Protein AF-0000000078267168 (afdb_homodimer)

Foldseek 3Di:
DLVLLLVLLQLQCVFFKAADWDADPVRDIDRMGGDCVRQLVDPSSVLSLLVVVLVVVVVVDQAQAEEEEPDFCVSSRVSVQVNCVVVVNHHHYKYAYPDAPPPDPLRGIDPPVSDDAAGEYEYEGAEFAQQPRVVVVVVNCVSNRYHYQAYEYAEYQPHNNQVVQVVVPHHYYYSDYPVRSVVSNVD/DLVLLLVLLQLQCVFFKDADWDADPVRDIDRMGGDCVRQLVDPSSVLSLLVVVLVVVVVVDQAQAEEEEPDFCVSSRVSVQVNCVVVVNHHHYKYAYPAAPPPDRQHGIDPPVSDDAAGEYEYEGAEFAQQVRVVVVVVNCVSVRYHYQAYEYAEYQPHNNQVVQVVVPHHYYYSDYPVRSVVSNVD

Solvent-accessible surface area (backbone atoms only — not comparable to full-atom values): 18922 Å² total; per-residue (Å²): 107,69,64,56,52,30,54,43,26,42,44,35,50,72,55,16,48,46,78,47,88,39,70,44,95,87,65,47,78,34,63,54,48,76,45,57,52,29,25,39,27,25,16,64,38,16,41,44,52,9,49,54,53,46,52,56,49,60,71,68,52,82,61,56,27,37,24,23,46,60,70,69,10,39,35,52,34,27,18,26,12,33,45,21,35,78,70,74,54,64,22,32,20,33,43,30,50,89,59,52,74,72,81,54,89,87,41,35,63,42,23,59,85,73,59,55,76,64,37,31,25,32,38,40,38,44,71,35,40,55,35,61,71,56,54,56,48,49,53,59,43,45,73,66,40,38,36,78,76,40,37,36,31,46,32,37,66,78,58,50,14,61,59,49,36,41,73,74,72,41,64,73,47,54,78,21,39,63,67,53,34,58,53,39,42,72,100,106,70,64,55,51,30,54,43,27,41,45,36,50,73,56,16,48,45,78,47,87,37,70,43,96,89,64,48,78,34,62,52,47,76,46,58,51,28,25,40,28,25,15,64,39,16,40,45,52,11,49,53,53,46,53,56,50,60,71,69,53,82,62,57,27,34,24,23,46,59,71,69,11,38,35,52,32,27,18,27,12,33,45,21,36,77,68,74,54,66,23,31,20,33,43,30,48,89,58,50,71,73,79,51,89,82,46,36,63,42,23,58,86,75,59,55,76,64,38,29,26,31,38,42,38,43,71,36,41,55,36,60,72,55,55,56,48,48,52,60,43,45,75,65,39,37,36,78,76,41,38,37,31,46,32,37,69,78,57,49,13,61,60,50,36,41,73,73,72,41,62,74,47,52,78,22,40,64,67,52,34,56,53,40,41,71,100

Sequence (374 aa):
MIDLKRRLARLLIEKSYLEGDFTLTSGKKSDYYFDCKHTALHPEGAWLIGKLFLDMIRAKGGVKGVGGMTLGADPLVSSVTVVSHLEGYPLPGFIIRKQSKGHGTNQYLEGLKNFEPGHNVCLLEDVITTGGTLLTAVERVRDQGLNIVGIMGVLDREQGGRENLEKAGFDLQTIFTRKELLETAKSMIDLKRRLARLLIEKSYLEGDFTLTSGKKSDYYFDCKHTALHPEGAWLIGKLFLDMIRAKGGVKGVGGMTLGADPLVSSVTVVSHLEGYPLPGFIIRKQSKGHGTNQYLEGLKNFEPGHNVCLLEDVITTGGTLLTAVERVRDQGLNIVGIMGVLDREQGGRENLEKAGFDLQTIFTRKELLETAKS

InterPro domains:
  IPR000836 Phosphoribosyltransferase domain [PF00156] (85-165)
  IPR000836 Phosphoribosyltransferase domain [cd06223] (90-177)
  IPR004467 Orotate phosphoribosyl transferase domain [TIGR00336] (16-180)
  IPR023031 Orotate phosphoribosyltransferase [MF_01208] (1-187)
  IPR029057 Phosphoribosyltransferase-like [G3DSA:3.40.50.2020] (1-187)
  IPR029057 Phosphoribosyltransferase-like [SSF53271] (7-185)

Secondary structure (DSSP, 8-state):
-HHHHHHHHHHHHHHTEEEEEEE-TTS-EEEEEE-THHHHTSHHHHHHHHHHHHHHHHHH----EEEEETTTTHHHHHHHHHHHHHTT----EEEE-SS--SS-TT--EE-GGG--TT-EEEEEEEEESSSHHHHHHHHHHHTTTPEEEEEEEEEE--SSHHHHHHHTT--EEEEEEHHHHHHHHH-/-HHHHHHHHHHHHHHTEEEEEEE-TTS-EEEEEE-THHHHTSHHHHHHHHHHHHHHHHHH----EEEEETTTTHHHHHHHHHHHHHTT----EEEE-SS--SS-TT--EE-GGG--TT-EEEEEEEEESSSHHHHHHHHHHHTTTPEEEEEEEEEE--SSHHHHHHHTT--EEEEEEHHHHHHHHH-

Radius of gyration: 19.88 Å; Cα contacts (8 Å, |Δi|>4): 803; chains: 2; bounding box: 46×54×48 Å

Structure (mmCIF, N/CA/C/O backbone):
data_AF-0000000078267168-model_v1
#
loop_
_entity.id
_entity.type
_entity.pdbx_description
1 polymer 'Orotate phosphoribosyltransferase'
#
loop_
_atom_site.group_PDB
_atom_site.id
_atom_site.type_symbol
_atom_site.label_atom_id
_atom_site.label_alt_id
_atom_site.label_comp_id
_atom_site.label_asym_id
_atom_site.label_entity_id
_atom_site.label_seq_id
_atom_site.pdbx_PDB_ins_code
_atom_site.Cartn_x
_atom_site.Cartn_y
_atom_site.Cartn_z
_atom_site.occupancy
_atom_site.B_iso_or_equiv
_atom_site.auth_seq_id
_atom_site.auth_comp_id
_atom_site.auth_asym_id
_atom_site.auth_atom_id
_atom_site.pdbx_PDB_model_num
ATOM 1 N N . MET A 1 1 ? 3.33 7.34 23.641 1 61.72 1 MET A N 1
ATOM 2 C CA . MET A 1 1 ? 3.115 8.039 22.375 1 61.72 1 MET A CA 1
ATOM 3 C C . MET A 1 1 ? 4.332 8.883 22 1 61.72 1 MET A C 1
ATOM 5 O O . MET A 1 1 ? 4.77 8.875 20.859 1 61.72 1 MET A O 1
ATOM 9 N N . ILE A 1 2 ? 4.973 9.398 23.031 1 70.12 2 ILE A N 1
ATOM 10 C CA . ILE A 1 2 ? 6.129 10.25 22.797 1 70.12 2 ILE A CA 1
ATOM 11 C C . ILE A 1 2 ? 7.301 9.414 22.297 1 70.12 2 ILE A C 1
ATOM 13 O O . ILE A 1 2 ? 7.988 9.797 21.344 1 70.12 2 ILE A O 1
ATOM 17 N N . ASP A 1 3 ? 7.285 8.18 22.672 1 92.06 3 ASP A N 1
ATOM 18 C CA . ASP A 1 3 ? 8.414 7.344 22.281 1 92.06 3 ASP A CA 1
ATOM 19 C C . ASP A 1 3 ? 8.25 6.832 20.844 1 92.06 3 ASP A C 1
ATOM 21 O O . ASP A 1 3 ? 9.211 6.844 20.062 1 92.06 3 ASP A O 1
ATOM 25 N N . LEU A 1 4 ? 7 6.621 20.516 1 97.44 4 LEU A N 1
ATOM 26 C CA . LEU A 1 4 ? 6.777 6.148 19.156 1 97.44 4 LEU A CA 1
ATOM 27 C C . LEU A 1 4 ? 6.992 7.273 18.141 1 97.44 4 LEU A C 1
ATOM 29 O O . LEU A 1 4 ? 7.57 7.059 17.078 1 97.44 4 LEU A O 1
ATOM 33 N N . LYS A 1 5 ? 6.535 8.43 18.547 1 98 5 LYS A N 1
ATOM 34 C CA . LYS A 1 5 ? 6.699 9.594 17.688 1 98 5 LYS A CA 1
ATOM 35 C C . LYS A 1 5 ? 8.172 9.93 17.484 1 98 5 LYS A C 1
ATOM 37 O O . LYS A 1 5 ? 8.594 10.312 16.391 1 98 5 LYS A O 1
ATOM 42 N N . ARG A 1 6 ? 8.984 9.797 18.547 1 98.44 6 ARG A N 1
ATOM 43 C CA . ARG A 1 6 ? 10.414 10.062 18.469 1 98.44 6 ARG A CA 1
ATOM 44 C C . ARG A 1 6 ? 11.109 9.047 17.562 1 98.44 6 ARG A C 1
ATOM 46 O O . ARG A 1 6 ? 11.977 9.406 16.766 1 98.44 6 ARG A O 1
ATOM 53 N N . ARG A 1 7 ? 10.75 7.82 17.719 1 98.56 7 ARG A N 1
ATOM 54 C CA . ARG A 1 7 ? 11.32 6.781 16.875 1 98.56 7 ARG A CA 1
ATOM 55 C C . ARG A 1 7 ? 11 7.035 15.406 1 98.56 7 ARG A C 1
ATOM 57 O O . ARG A 1 7 ? 11.867 6.883 14.539 1 98.56 7 ARG A O 1
ATOM 64 N N . LEU A 1 8 ? 9.734 7.41 15.164 1 98.88 8 LEU A N 1
ATOM 65 C CA . LEU A 1 8 ? 9.359 7.711 13.781 1 98.88 8 LEU A CA 1
ATOM 66 C C . LEU A 1 8 ? 10.133 8.922 13.266 1 98.88 8 LEU A C 1
ATOM 68 O O . LEU A 1 8 ? 10.602 8.922 12.125 1 98.88 8 LEU A O 1
ATOM 72 N N . ALA A 1 9 ? 10.227 9.945 14.086 1 98.81 9 ALA A N 1
ATOM 73 C CA . ALA A 1 9 ? 10.938 11.156 13.672 1 98.81 9 ALA A CA 1
ATOM 74 C C . ALA A 1 9 ? 12.367 10.828 13.258 1 98.81 9 ALA A C 1
ATOM 76 O O . ALA A 1 9 ? 12.844 11.305 12.227 1 98.81 9 ALA A O 1
ATOM 77 N N . ARG A 1 10 ? 13.039 10.031 13.992 1 98.62 10 ARG A N 1
ATOM 78 C CA . ARG A 1 10 ? 14.422 9.672 13.703 1 98.62 10 ARG A CA 1
ATOM 79 C C . ARG A 1 10 ? 14.523 8.898 12.398 1 98.62 10 ARG A C 1
ATOM 81 O O . ARG A 1 10 ? 15.438 9.133 11.602 1 98.62 10 ARG A O 1
ATOM 88 N N . LEU A 1 11 ? 13.609 8.008 12.195 1 98.69 11 LEU A N 1
ATOM 89 C CA . LEU A 1 11 ? 13.602 7.242 10.953 1 98.69 11 LEU A CA 1
ATOM 90 C C . LEU A 1 11 ? 13.312 8.148 9.758 1 98.69 11 LEU A C 1
ATOM 92 O O . LEU A 1 11 ? 13.922 7.988 8.695 1 98.69 11 LEU A O 1
ATOM 96 N N . LEU A 1 12 ? 12.367 9.062 9.922 1 98.81 12 LEU A N 1
ATOM 97 C CA . LEU A 1 12 ? 12.047 10 8.852 1 98.81 12 LEU A CA 1
ATOM 98 C C . LEU A 1 12 ? 13.258 10.859 8.492 1 98.81 12 LEU A C 1
ATOM 100 O O . LEU A 1 12 ? 13.531 11.086 7.312 1 98.81 12 LEU A O 1
ATOM 104 N N . ILE A 1 13 ? 13.938 11.312 9.469 1 98.62 13 ILE A N 1
ATOM 105 C CA . ILE A 1 13 ? 15.133 12.117 9.227 1 98.62 13 ILE A CA 1
ATOM 106 C C . ILE A 1 13 ? 16.188 11.281 8.5 1 98.62 13 ILE A C 1
ATOM 108 O O . ILE A 1 13 ? 16.828 11.758 7.562 1 98.62 13 ILE A O 1
ATOM 112 N N . GLU A 1 14 ? 16.344 10.102 8.883 1 98.19 14 GLU A N 1
ATOM 113 C CA . GLU A 1 14 ? 17.359 9.211 8.32 1 98.19 14 GLU A CA 1
ATOM 114 C C . GLU A 1 14 ? 17.016 8.836 6.883 1 98.19 14 GLU A C 1
ATOM 116 O O . GLU A 1 14 ? 17.891 8.805 6.02 1 98.19 14 GLU A O 1
ATOM 121 N N . LYS A 1 15 ? 15.727 8.602 6.59 1 98 15 LYS A N 1
ATOM 122 C CA . LYS A 1 15 ? 15.383 7.918 5.348 1 98 15 LYS A CA 1
ATOM 123 C C . LYS A 1 15 ? 14.664 8.859 4.383 1 98 15 LYS A C 1
ATOM 125 O O . LYS A 1 15 ? 14.711 8.664 3.166 1 98 15 LYS A O 1
ATOM 130 N N . SER A 1 16 ? 14.023 9.898 4.902 1 98.31 16 SER A N 1
ATOM 131 C CA . SER A 1 16 ? 13.039 10.57 4.066 1 98.31 16 SER A CA 1
ATOM 132 C C . SER A 1 16 ? 13.336 12.062 3.955 1 98.31 16 SER A C 1
ATOM 134 O O . SER A 1 16 ? 12.703 12.773 3.168 1 98.31 16 SER A O 1
ATOM 136 N N . TYR A 1 17 ? 14.25 12.555 4.668 1 97.81 17 TYR A N 1
ATOM 137 C CA . TYR A 1 17 ? 14.508 13.984 4.773 1 97.81 17 TYR A CA 1
ATOM 138 C C . TYR A 1 17 ? 15.906 14.32 4.27 1 97.81 17 TYR A C 1
ATOM 140 O O . TYR A 1 17 ? 16.891 13.688 4.676 1 97.81 17 TYR A O 1
ATOM 148 N N . LEU A 1 18 ? 16.031 15.32 3.367 1 96.69 18 LEU A N 1
ATOM 149 C CA . LEU A 1 18 ? 17.297 15.82 2.857 1 96.69 18 LEU A CA 1
ATOM 150 C C . LEU A 1 18 ? 17.328 17.344 2.852 1 96.69 18 LEU A C 1
ATOM 152 O O . LEU A 1 18 ? 16.359 17.984 2.43 1 96.69 18 LEU A O 1
ATOM 156 N N . GLU A 1 19 ? 18.297 17.938 3.318 1 96.56 19 GLU A N 1
ATOM 157 C CA . GLU A 1 19 ? 18.484 19.391 3.219 1 96.56 19 GLU A CA 1
ATOM 158 C C . GLU A 1 19 ? 19.297 19.75 1.975 1 96.56 19 GLU A C 1
ATOM 160 O O . GLU A 1 19 ? 20.156 18.984 1.534 1 96.56 19 GLU A O 1
ATOM 165 N N . GLY A 1 20 ? 18.984 20.859 1.409 1 96.44 20 GLY A N 1
ATOM 166 C CA . GLY A 1 20 ? 19.625 21.328 0.201 1 96.44 20 GLY A CA 1
ATOM 167 C C . GLY A 1 20 ? 18.781 22.328 -0.582 1 96.44 20 GLY A C 1
ATOM 168 O O . GLY A 1 20 ? 17.906 22.984 -0.017 1 96.44 20 GLY A O 1
ATOM 169 N N . ASP A 1 21 ? 19.188 22.5 -1.812 1 96.25 21 ASP A N 1
ATOM 170 C CA . ASP A 1 21 ? 18.438 23.375 -2.715 1 96.25 21 ASP A CA 1
ATOM 171 C C . ASP A 1 21 ? 17.625 22.562 -3.717 1 96.25 21 ASP A C 1
ATOM 173 O O . ASP A 1 21 ? 18.188 21.953 -4.633 1 96.25 21 ASP A O 1
ATOM 177 N N . PHE A 1 22 ? 16.359 22.672 -3.512 1 95 22 PHE A N 1
ATOM 178 C CA . PHE A 1 22 ? 15.5 21.844 -4.352 1 95 22 PHE A CA 1
ATOM 179 C C . PHE A 1 22 ? 14.438 22.703 -5.031 1 95 22 PHE A C 1
ATOM 181 O O . PHE A 1 22 ? 14.102 23.781 -4.551 1 95 22 PHE A O 1
ATOM 188 N N . THR A 1 23 ? 14.031 22.172 -6.164 1 92.44 23 THR A N 1
ATOM 189 C CA . THR A 1 23 ? 12.898 22.781 -6.855 1 92.44 23 THR A CA 1
ATOM 190 C C . THR A 1 23 ? 11.68 21.859 -6.797 1 92.44 23 THR A C 1
ATOM 192 O O . THR A 1 23 ? 11.742 20.719 -7.234 1 92.44 23 THR A O 1
ATOM 195 N N . LEU A 1 24 ? 10.664 22.406 -6.266 1 86.75 24 LEU A N 1
ATOM 196 C CA . LEU A 1 24 ? 9.43 21.625 -6.152 1 86.75 24 LEU A CA 1
ATOM 197 C C . LEU A 1 24 ? 8.727 21.547 -7.504 1 86.75 24 LEU A C 1
ATOM 199 O O . LEU A 1 24 ? 9.062 22.266 -8.438 1 86.75 24 LEU A O 1
ATOM 203 N N . THR A 1 25 ? 7.781 20.625 -7.621 1 78.75 25 THR A N 1
ATOM 204 C CA . THR A 1 25 ? 7.035 20.438 -8.859 1 78.75 25 THR A CA 1
ATOM 205 C C . THR A 1 25 ? 6.34 21.734 -9.273 1 78.75 25 THR A C 1
ATOM 207 O O . THR A 1 25 ? 6.133 21.984 -10.461 1 78.75 25 THR A O 1
ATOM 210 N N . SER A 1 26 ? 5.996 22.562 -8.367 1 81.94 26 SER A N 1
ATOM 211 C CA . SER A 1 26 ? 5.348 23.859 -8.609 1 81.94 26 SER A CA 1
ATOM 212 C C . SER A 1 26 ? 6.332 24.875 -9.188 1 81.94 26 SER A C 1
ATOM 214 O O . SER A 1 26 ? 5.926 25.938 -9.664 1 81.94 26 SER A O 1
ATOM 216 N N . GLY A 1 27 ? 7.625 24.453 -9.102 1 86.62 27 GLY A N 1
ATOM 217 C CA . GLY A 1 27 ? 8.664 25.375 -9.516 1 86.62 27 GLY A CA 1
ATOM 218 C C . GLY A 1 27 ? 9.234 26.188 -8.359 1 86.62 27 GLY A C 1
ATOM 219 O O . GLY A 1 27 ? 10.273 26.828 -8.5 1 86.62 27 GLY A O 1
ATOM 220 N N . LYS A 1 28 ? 8.586 26.094 -7.203 1 90.44 28 LYS A N 1
ATOM 221 C CA . LYS A 1 28 ? 9.055 26.828 -6.031 1 90.44 28 LYS A CA 1
ATOM 222 C C . LYS A 1 28 ? 10.328 26.203 -5.469 1 90.44 28 LYS A C 1
ATOM 224 O O . LYS A 1 28 ? 10.539 25 -5.57 1 90.44 28 LYS A O 1
ATOM 229 N N . LYS A 1 29 ? 11.125 27.062 -4.875 1 93.81 29 LYS A N 1
ATOM 230 C CA . LYS A 1 29 ? 12.359 26.578 -4.262 1 93.81 29 LYS A CA 1
ATOM 231 C C . LYS A 1 29 ? 12.117 26.125 -2.83 1 93.81 29 LYS A C 1
ATOM 233 O O . LYS A 1 29 ? 11.25 26.656 -2.135 1 93.81 29 LYS A O 1
ATOM 238 N N . SER A 1 30 ? 12.828 25.062 -2.502 1 93.94 30 SER A N 1
ATOM 239 C CA . SER A 1 30 ? 12.773 24.531 -1.144 1 93.94 30 SER A CA 1
ATOM 240 C C . SER A 1 30 ? 14.172 24.219 -0.621 1 93.94 30 SER A C 1
ATOM 242 O O . SER A 1 30 ? 15.039 23.797 -1.381 1 93.94 30 SER A O 1
ATOM 244 N N . ASP A 1 31 ? 14.266 24.391 0.649 1 96.25 31 ASP A N 1
ATOM 245 C CA . ASP A 1 31 ? 15.57 24.125 1.242 1 96.25 31 ASP A CA 1
ATOM 246 C C . ASP A 1 31 ? 15.648 22.703 1.781 1 96.25 31 ASP A C 1
ATOM 248 O O . ASP A 1 31 ? 16.625 22.328 2.43 1 96.25 31 ASP A O 1
ATOM 252 N N . TYR A 1 32 ? 14.578 21.953 1.586 1 96.5 32 TYR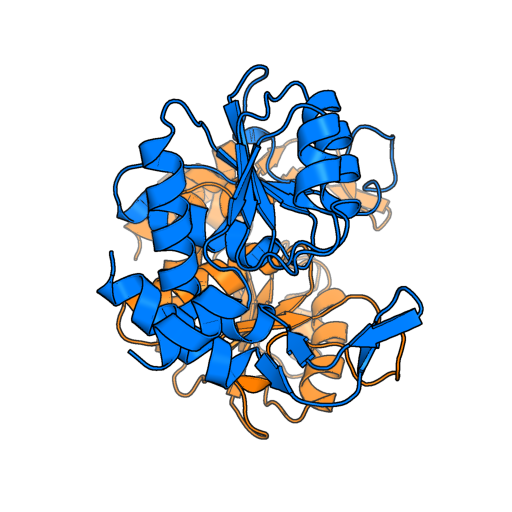 A N 1
ATOM 253 C CA . TYR A 1 32 ? 14.633 20.547 1.954 1 96.5 32 TYR A CA 1
ATOM 254 C C . TYR A 1 32 ? 13.734 19.703 1.045 1 96.5 32 TYR A C 1
ATOM 256 O O . TYR A 1 32 ? 12.859 20.25 0.359 1 96.5 32 TYR A O 1
ATOM 264 N N . TYR A 1 33 ? 14.047 18.531 0.967 1 95.31 33 TYR A N 1
ATOM 265 C CA . TYR A 1 33 ? 13.273 17.516 0.248 1 95.31 33 TYR A CA 1
ATOM 266 C C . TYR A 1 33 ? 12.773 16.438 1.196 1 95.31 33 TYR A C 1
ATOM 268 O O . TYR A 1 33 ? 13.461 16.078 2.162 1 95.31 33 TYR A O 1
ATOM 276 N N . PHE A 1 34 ? 11.602 16.031 0.979 1 96.38 34 PHE A N 1
ATOM 277 C CA . PHE A 1 34 ? 10.984 15.023 1.831 1 96.38 34 PHE A CA 1
ATOM 278 C C . PHE A 1 34 ? 10.25 13.984 0.993 1 96.38 34 PHE A C 1
ATOM 280 O O . PHE A 1 34 ? 9.352 14.328 0.218 1 96.38 34 PHE A O 1
ATOM 287 N N . ASP A 1 35 ? 10.641 12.727 1.102 1 95.94 35 ASP A N 1
ATOM 288 C CA . ASP A 1 35 ? 9.969 11.594 0.481 1 95.94 35 ASP A CA 1
ATOM 289 C C . ASP A 1 35 ? 9.641 10.516 1.514 1 95.94 35 ASP A C 1
ATOM 291 O O . ASP A 1 35 ? 10.5 9.688 1.848 1 95.94 35 ASP A O 1
ATOM 295 N N . CYS A 1 36 ? 8.414 10.445 1.909 1 98.06 36 CYS A N 1
ATOM 296 C CA . CYS A 1 36 ? 7.961 9.602 3.008 1 98.06 36 CYS A CA 1
ATOM 297 C C . CYS A 1 36 ? 8.016 8.133 2.621 1 98.06 36 CYS A C 1
ATOM 299 O O . CYS A 1 36 ? 7.957 7.254 3.486 1 98.06 36 CYS A O 1
ATOM 301 N N . LYS A 1 37 ? 8.102 7.82 1.362 1 97.94 37 LYS A N 1
ATOM 302 C CA . LYS A 1 37 ? 7.918 6.453 0.889 1 97.94 37 LYS A CA 1
ATOM 303 C C . LYS A 1 37 ? 9.055 5.551 1.356 1 97.94 37 LYS A C 1
ATOM 305 O O . LYS A 1 37 ? 8.844 4.363 1.615 1 97.94 37 LYS A O 1
ATOM 310 N N . HIS A 1 38 ? 10.219 6.152 1.521 1 98.31 38 HIS A N 1
ATOM 311 C CA . HIS A 1 38 ? 11.32 5.348 2.039 1 98.31 38 HIS A CA 1
ATOM 312 C C . HIS A 1 38 ? 11.023 4.855 3.451 1 98.31 38 HIS A C 1
ATOM 314 O O . HIS A 1 38 ? 11.305 3.699 3.783 1 98.31 38 HIS A O 1
ATOM 320 N N . THR A 1 39 ? 10.414 5.723 4.277 1 98.88 39 THR A N 1
ATOM 321 C CA . THR A 1 39 ? 10.062 5.348 5.645 1 98.88 39 THR A CA 1
ATOM 322 C C . THR A 1 39 ? 8.805 4.48 5.656 1 98.88 39 THR A C 1
ATOM 324 O O . THR A 1 39 ? 8.727 3.504 6.402 1 98.88 39 THR A O 1
ATOM 327 N N . ALA A 1 40 ? 7.84 4.812 4.805 1 98.94 40 ALA A N 1
ATOM 328 C CA . ALA A 1 40 ? 6.562 4.105 4.77 1 98.94 40 ALA A CA 1
ATOM 329 C C . ALA A 1 40 ? 6.742 2.67 4.277 1 98.94 40 ALA A C 1
ATOM 331 O O . ALA A 1 40 ? 5.898 1.809 4.535 1 98.94 40 ALA A O 1
ATOM 332 N N . LEU A 1 41 ? 7.84 2.42 3.584 1 98.88 41 LEU A N 1
ATOM 333 C CA . LEU A 1 41 ? 8.125 1.087 3.064 1 98.88 41 LEU A CA 1
ATOM 334 C C . LEU A 1 41 ? 9.258 0.433 3.848 1 98.88 41 LEU A C 1
ATOM 336 O O . LEU A 1 41 ? 9.789 -0.599 3.432 1 98.88 41 LEU A O 1
ATOM 340 N N . HIS A 1 42 ? 9.688 1.042 4.945 1 98.94 42 HIS A N 1
ATOM 341 C CA . HIS A 1 42 ? 10.562 0.477 5.965 1 98.94 42 HIS A CA 1
ATOM 342 C C . HIS A 1 42 ? 9.766 -0.305 7.004 1 98.94 42 HIS A C 1
ATOM 344 O O . HIS A 1 42 ? 8.711 0.151 7.457 1 98.94 42 HIS A O 1
ATOM 350 N N . PRO A 1 43 ? 10.266 -1.48 7.406 1 98.88 43 PRO A N 1
ATOM 351 C CA . PRO A 1 43 ? 9.445 -2.324 8.281 1 98.88 43 PRO A CA 1
ATOM 352 C C . PRO A 1 43 ? 9.023 -1.612 9.562 1 98.88 43 PRO A C 1
ATOM 354 O O . PRO A 1 43 ? 7.832 -1.534 9.867 1 98.88 43 PRO A O 1
ATOM 357 N N . GLU A 1 44 ? 9.922 -1.067 10.281 1 98.81 44 GLU A N 1
ATOM 358 C CA . GLU A 1 44 ? 9.562 -0.354 11.508 1 98.81 44 GLU A CA 1
ATOM 359 C C . GLU A 1 44 ? 8.797 0.927 11.188 1 98.81 44 GLU A C 1
ATOM 361 O O . GLU A 1 44 ? 7.836 1.271 11.883 1 98.81 44 GLU A O 1
ATOM 366 N N . GLY A 1 45 ? 9.25 1.647 10.164 1 98.94 45 GLY A N 1
ATOM 367 C CA . GLY A 1 45 ? 8.594 2.883 9.766 1 98.94 45 GLY A CA 1
ATOM 368 C C . GLY A 1 45 ? 7.137 2.689 9.398 1 98.94 45 GLY A C 1
ATOM 369 O O . GLY A 1 45 ? 6.281 3.479 9.805 1 98.94 45 GLY A O 1
ATOM 370 N N . ALA A 1 46 ? 6.879 1.664 8.648 1 98.94 46 ALA A N 1
ATOM 371 C CA . ALA A 1 46 ? 5.508 1.347 8.25 1 98.94 46 ALA A CA 1
ATOM 372 C C . ALA A 1 46 ? 4.637 1.08 9.477 1 98.94 46 ALA A C 1
ATOM 374 O O . ALA A 1 46 ? 3.516 1.589 9.562 1 98.94 46 ALA A O 1
ATOM 375 N N . TRP A 1 47 ? 5.152 0.283 10.383 1 98.88 47 TRP A N 1
ATOM 376 C CA . TRP A 1 47 ? 4.422 -0.033 11.609 1 98.88 47 TRP A CA 1
ATOM 377 C C . TRP A 1 47 ? 4.176 1.224 12.43 1 98.88 47 TRP A C 1
ATOM 379 O O . TRP A 1 47 ? 3.061 1.449 12.914 1 98.88 47 TRP A O 1
ATOM 389 N N . LEU A 1 48 ? 5.188 2.08 12.617 1 98.88 48 LEU A N 1
ATOM 390 C CA . LEU A 1 48 ? 5.07 3.305 13.406 1 98.88 48 LEU A CA 1
ATOM 391 C C . LEU A 1 48 ? 4.023 4.238 12.797 1 98.88 48 LEU A C 1
ATOM 393 O O . LEU A 1 48 ? 3.203 4.809 13.523 1 98.88 48 LEU A O 1
ATOM 397 N N . ILE A 1 49 ? 4.07 4.387 11.5 1 98.88 49 ILE A N 1
ATOM 398 C CA . ILE A 1 49 ? 3.105 5.238 10.812 1 98.88 49 ILE A CA 1
ATOM 399 C C . ILE A 1 49 ? 1.695 4.688 11.008 1 98.88 49 ILE A C 1
ATOM 401 O O . ILE A 1 49 ? 0.776 5.43 11.367 1 98.88 49 ILE A O 1
ATOM 405 N N . GLY A 1 50 ? 1.521 3.387 10.797 1 98.88 50 GLY A N 1
ATOM 406 C CA . GLY A 1 50 ? 0.231 2.752 11.023 1 98.88 50 GLY A CA 1
ATOM 407 C C . GLY A 1 50 ? -0.289 2.949 12.438 1 98.88 50 GLY A C 1
ATOM 408 O O . GLY A 1 50 ? -1.461 3.277 12.633 1 98.88 50 GLY A O 1
ATOM 409 N N . LYS A 1 51 ? 0.602 2.777 13.391 1 98.75 51 LYS A N 1
ATOM 410 C CA . LYS A 1 51 ? 0.244 2.898 14.805 1 98.75 51 LYS A CA 1
ATOM 411 C C . LYS A 1 51 ? -0.19 4.324 15.141 1 98.75 51 LYS A C 1
ATOM 413 O O . LYS A 1 51 ? -1.208 4.527 15.805 1 98.75 51 LYS A O 1
ATOM 418 N N . LEU A 1 52 ? 0.535 5.285 14.719 1 98.81 52 LEU A N 1
ATOM 419 C CA . LEU A 1 52 ? 0.26 6.676 15.07 1 98.81 52 LEU A CA 1
ATOM 420 C C . LEU A 1 52 ? -1.021 7.16 14.398 1 98.81 52 LEU A C 1
ATOM 422 O O . LEU A 1 52 ? -1.841 7.832 15.031 1 98.81 52 LEU A O 1
ATOM 426 N N . PHE A 1 53 ? -1.166 6.828 13.125 1 98.81 53 PHE A N 1
ATOM 427 C CA . PHE A 1 53 ? -2.42 7.168 12.461 1 98.81 53 PHE A CA 1
ATOM 428 C C . PHE A 1 53 ? -3.598 6.496 13.156 1 98.81 53 PHE A C 1
ATOM 430 O O . PHE A 1 53 ? -4.645 7.117 13.359 1 98.81 53 PHE A O 1
ATOM 437 N N . LEU A 1 54 ? -3.455 5.219 13.492 1 98.75 54 LEU A N 1
ATOM 438 C CA . LEU A 1 54 ? -4.535 4.504 14.156 1 98.75 54 LEU A CA 1
ATOM 439 C C . LEU A 1 54 ? -4.906 5.184 15.477 1 98.75 54 LEU A C 1
ATOM 441 O O . LEU A 1 54 ? -6.09 5.316 15.797 1 98.75 54 LEU A O 1
ATOM 445 N N . ASP A 1 55 ? -3.902 5.578 16.25 1 98.38 55 ASP A N 1
ATOM 446 C CA . ASP A 1 55 ? -4.152 6.277 17.5 1 98.38 55 ASP A CA 1
ATOM 447 C C . ASP A 1 55 ? -4.934 7.566 17.266 1 98.38 55 ASP A C 1
ATOM 449 O O . ASP A 1 55 ? -5.855 7.887 18.031 1 98.38 55 ASP A O 1
ATOM 453 N N . MET A 1 56 ? -4.586 8.32 16.234 1 98.06 56 MET A N 1
ATOM 454 C CA . MET A 1 56 ? -5.297 9.547 15.891 1 98.06 56 MET A CA 1
ATOM 455 C C . MET A 1 56 ? -6.746 9.25 15.523 1 98.06 56 MET A C 1
ATOM 457 O O . MET A 1 56 ? -7.656 9.977 15.914 1 98.06 56 MET A O 1
ATOM 461 N N . ILE A 1 57 ? -6.961 8.203 14.805 1 98.31 57 ILE A N 1
ATOM 462 C CA . ILE A 1 57 ? -8.289 7.809 14.344 1 98.31 57 ILE A CA 1
ATOM 463 C C . ILE A 1 57 ? -9.141 7.371 15.531 1 98.31 57 ILE A C 1
ATOM 465 O O . ILE A 1 57 ? -10.305 7.758 15.648 1 98.31 57 ILE A O 1
ATOM 469 N N . ARG A 1 58 ? -8.539 6.586 16.422 1 97.12 58 ARG A N 1
ATOM 470 C CA . ARG A 1 58 ? -9.234 6.129 17.609 1 97.12 58 ARG A CA 1
ATOM 471 C C . ARG A 1 58 ? -9.695 7.305 18.469 1 97.12 58 ARG A C 1
ATOM 473 O O . ARG A 1 58 ? -10.797 7.285 19.016 1 97.12 58 ARG A O 1
ATOM 480 N N . ALA A 1 59 ? -8.844 8.242 18.531 1 96.94 59 ALA A N 1
ATOM 481 C CA . ALA A 1 59 ? -9.164 9.422 19.344 1 96.94 59 ALA A CA 1
ATOM 482 C C . ALA A 1 59 ? -10.367 10.172 18.766 1 96.94 59 ALA A C 1
ATOM 484 O O . ALA A 1 59 ? -11.148 10.773 19.5 1 96.94 59 ALA A O 1
ATOM 485 N N . LYS A 1 60 ? -10.531 10.195 17.484 1 95.31 60 LYS A N 1
ATOM 486 C CA . LYS A 1 60 ? -11.664 10.844 16.828 1 95.31 60 LYS A CA 1
ATOM 487 C C . LYS A 1 60 ? -12.961 10.07 17.078 1 95.31 60 LYS A C 1
ATOM 489 O O . LYS A 1 60 ? -14 10.672 17.344 1 95.31 60 LYS A O 1
ATOM 494 N N . GLY A 1 61 ? -12.922 8.703 16.953 1 95.56 61 GLY A N 1
ATOM 495 C CA . GLY A 1 61 ? -14.078 7.855 17.156 1 95.56 61 GLY A CA 1
ATOM 496 C C . GLY A 1 61 ? -15.023 7.82 15.977 1 95.56 61 GLY A C 1
ATOM 497 O O . GLY A 1 61 ? -15.062 8.758 15.18 1 95.56 61 GLY A O 1
ATOM 498 N N . GLY A 1 62 ? -15.703 6.707 15.836 1 97.38 62 GLY A N 1
ATOM 499 C CA . GLY A 1 62 ? -16.797 6.574 14.883 1 97.38 62 GLY A CA 1
ATOM 500 C C . GLY A 1 62 ? -16.328 6.352 13.461 1 97.38 62 GLY A C 1
ATOM 501 O O . GLY A 1 62 ? -17.125 6.402 12.523 1 97.38 62 GLY A O 1
ATOM 502 N N . VAL A 1 63 ? -15.094 6.168 13.227 1 98.56 63 VAL A N 1
ATOM 503 C CA . VAL A 1 63 ? -14.523 5.996 11.898 1 98.56 63 VAL A CA 1
ATOM 504 C C . VAL A 1 63 ? -14.641 4.531 11.477 1 98.56 63 VAL A C 1
ATOM 506 O O . VAL A 1 63 ? -14.398 3.627 12.273 1 98.56 63 VAL A O 1
ATOM 509 N N . LYS A 1 64 ? -14.961 4.348 10.211 1 98.81 64 LYS A N 1
ATOM 510 C CA . LYS A 1 64 ? -15.219 2.994 9.719 1 98.81 64 LYS A CA 1
ATOM 511 C C . LYS A 1 64 ? -14.133 2.551 8.742 1 98.81 64 LYS A C 1
ATOM 513 O O . LYS A 1 64 ? -14.125 1.402 8.297 1 98.81 64 LYS A O 1
ATOM 518 N N . GLY A 1 65 ? -13.242 3.424 8.375 1 98.81 65 GLY A N 1
ATOM 519 C CA . GLY A 1 65 ? -12.156 3.066 7.48 1 98.81 65 GLY A CA 1
ATOM 520 C C . GLY A 1 65 ? -11.305 4.258 7.07 1 98.81 65 GLY A C 1
ATOM 521 O O . GLY A 1 65 ? -11.547 5.379 7.516 1 98.81 65 GLY A O 1
ATOM 522 N N . VAL A 1 66 ? -10.297 3.994 6.266 1 98.94 66 VAL A N 1
ATOM 523 C CA . VAL A 1 66 ? -9.359 5.035 5.855 1 98.94 66 VAL A CA 1
ATOM 524 C C . VAL A 1 66 ? -9.062 4.895 4.363 1 98.94 66 VAL A C 1
ATOM 526 O O . VAL A 1 66 ? -9.148 3.799 3.805 1 98.94 66 VAL A O 1
ATOM 529 N N . GLY A 1 67 ? -8.688 5.945 3.744 1 98.75 67 GLY A N 1
ATOM 530 C CA . GLY A 1 67 ? -8.305 5.934 2.342 1 98.75 67 GLY A CA 1
ATOM 531 C C . GLY A 1 67 ? -7.301 7.016 1.987 1 98.75 67 GLY A C 1
ATOM 532 O O . GLY A 1 67 ? -6.914 7.816 2.842 1 98.75 67 GLY A O 1
ATOM 533 N N . GLY A 1 68 ? -6.855 6.961 0.832 1 98.56 68 GLY A N 1
ATOM 534 C CA . GLY A 1 68 ? -5.918 7.945 0.316 1 98.56 68 GLY A CA 1
ATOM 535 C C . GLY A 1 68 ? -5.609 7.762 -1.157 1 98.56 68 GLY A C 1
ATOM 536 O O . GLY A 1 68 ? -5.902 6.711 -1.73 1 98.56 68 GLY A O 1
ATOM 537 N N . MET A 1 69 ? -5.004 8.758 -1.67 1 97.38 69 MET A N 1
ATOM 538 C CA . MET A 1 69 ? -4.754 8.773 -3.109 1 97.38 69 MET A CA 1
ATOM 539 C C . MET A 1 69 ? -3.441 8.078 -3.439 1 97.38 69 MET A C 1
ATOM 541 O O . MET A 1 69 ? -2.428 8.305 -2.777 1 97.38 69 MET A O 1
ATOM 545 N N . THR A 1 70 ? -3.451 7.164 -4.422 1 96.62 70 THR A N 1
ATOM 546 C CA . THR A 1 70 ? -2.248 6.504 -4.922 1 96.62 70 THR A CA 1
ATOM 547 C C . THR A 1 70 ? -1.271 7.531 -5.492 1 96.62 70 THR A C 1
ATOM 549 O O . THR A 1 70 ? -1.686 8.562 -6.02 1 96.62 70 THR A O 1
ATOM 552 N N . LEU A 1 71 ? -0.083 7.418 -5.285 1 94.38 71 LEU A N 1
ATOM 553 C CA . LEU A 1 71 ? 0.75 6.316 -4.812 1 94.38 71 LEU A CA 1
ATOM 554 C C . LEU A 1 71 ? 1.205 6.562 -3.375 1 94.38 71 LEU A C 1
ATOM 556 O O . LEU A 1 71 ? 1.403 5.613 -2.613 1 94.38 71 LEU A O 1
ATOM 560 N N . GLY A 1 72 ? 1.231 7.816 -2.963 1 95.25 72 GLY A N 1
ATOM 561 C CA . GLY A 1 72 ? 1.812 8.211 -1.689 1 95.25 72 GLY A CA 1
ATOM 562 C C . GLY A 1 72 ? 1.06 7.652 -0.495 1 95.25 72 GLY A C 1
ATOM 563 O O . GLY A 1 72 ? 1.662 7.336 0.534 1 95.25 72 GLY A O 1
ATOM 564 N N . ALA A 1 73 ? -0.16 7.48 -0.645 1 98.31 73 ALA A N 1
ATOM 565 C CA . ALA A 1 73 ? -0.986 7.078 0.491 1 98.31 73 ALA A CA 1
ATOM 566 C C . ALA A 1 73 ? -1.076 5.559 0.597 1 98.31 73 ALA A C 1
ATOM 568 O O . ALA A 1 73 ? -1.522 5.027 1.615 1 98.31 73 ALA A O 1
ATOM 569 N N . ASP A 1 74 ? -0.652 4.836 -0.375 1 98.62 74 ASP A N 1
ATOM 570 C CA . ASP A 1 74 ? -0.888 3.396 -0.458 1 98.62 74 ASP A CA 1
ATOM 571 C C . ASP A 1 74 ? -0.283 2.672 0.741 1 98.62 74 ASP A C 1
ATOM 573 O O . ASP A 1 74 ? -0.979 1.933 1.441 1 98.62 74 ASP A O 1
ATOM 577 N N . PRO A 1 75 ? 0.99 2.947 1.015 1 98.88 75 PRO A N 1
ATOM 578 C CA . PRO A 1 75 ? 1.547 2.229 2.162 1 98.88 75 PRO A CA 1
ATOM 579 C C . PRO A 1 75 ? 0.967 2.703 3.494 1 98.88 75 PRO A C 1
ATOM 581 O O . PRO A 1 75 ? 0.941 1.945 4.465 1 98.88 75 PRO A O 1
ATOM 584 N N . LEU A 1 76 ? 0.514 3.951 3.582 1 98.94 76 LEU A N 1
ATOM 585 C CA . LEU A 1 76 ? -0.086 4.48 4.801 1 98.94 76 LEU A CA 1
ATOM 586 C C . LEU A 1 76 ? -1.402 3.775 5.109 1 98.94 76 LEU A C 1
ATOM 588 O O . LEU A 1 76 ? -1.605 3.289 6.227 1 98.94 76 LEU A O 1
ATOM 592 N N . VAL A 1 77 ? -2.225 3.705 4.094 1 98.94 77 VAL A N 1
ATOM 593 C CA . VAL A 1 77 ? -3.539 3.082 4.211 1 98.94 77 VAL A CA 1
ATOM 594 C C . VAL A 1 77 ? -3.379 1.611 4.59 1 98.94 77 VAL A C 1
ATOM 596 O O . VAL A 1 77 ? -4.027 1.131 5.523 1 98.94 77 VAL A O 1
ATOM 599 N N . SER A 1 78 ? -2.49 0.916 3.912 1 98.94 78 SER A N 1
ATOM 600 C CA . SER A 1 78 ? -2.283 -0.508 4.152 1 98.94 78 SER A CA 1
ATOM 601 C C . SER A 1 78 ? -1.716 -0.758 5.543 1 98.94 78 SER A C 1
ATOM 603 O O . SER A 1 78 ? -2.092 -1.727 6.207 1 98.94 78 SER A O 1
ATOM 605 N N . SER A 1 79 ? -0.809 0.103 5.98 1 98.94 79 SER A N 1
ATOM 606 C CA . SER A 1 79 ? -0.244 -0.026 7.32 1 98.94 79 SER A CA 1
ATOM 607 C C . SER A 1 79 ? -1.322 0.105 8.391 1 98.94 79 SER A C 1
ATOM 609 O O . SER A 1 79 ? -1.374 -0.693 9.328 1 98.94 79 SER A O 1
ATOM 611 N N . VAL A 1 80 ? -2.172 1.105 8.227 1 98.94 80 VAL A N 1
ATOM 612 C CA . VAL A 1 80 ? -3.252 1.285 9.195 1 98.94 80 VAL A CA 1
ATOM 613 C C . VAL A 1 80 ? -4.156 0.053 9.195 1 98.94 80 VAL A C 1
ATOM 615 O O . VAL A 1 80 ? -4.551 -0.435 10.25 1 98.94 80 VAL A O 1
ATOM 618 N N . THR A 1 81 ? -4.488 -0.43 7.992 1 98.94 81 THR A N 1
ATOM 619 C CA . THR A 1 81 ? -5.391 -1.567 7.859 1 98.94 81 THR A CA 1
ATOM 620 C C . THR A 1 81 ? -4.84 -2.785 8.594 1 98.94 81 THR A C 1
ATOM 622 O O . THR A 1 81 ? -5.523 -3.369 9.438 1 98.94 81 THR A O 1
ATOM 625 N N . VAL A 1 82 ? -3.598 -3.111 8.43 1 98.94 82 VAL A N 1
ATOM 626 C CA . VAL A 1 82 ? -2.971 -4.27 9.055 1 98.94 82 VAL A CA 1
ATOM 627 C C . VAL A 1 82 ? -2.875 -4.051 10.562 1 98.94 82 VAL A C 1
ATOM 629 O O . VAL A 1 82 ? -3.271 -4.914 11.352 1 98.94 82 VAL A O 1
ATOM 632 N N . VAL A 1 83 ? -2.381 -2.887 11.008 1 98.88 83 VAL A N 1
ATOM 633 C CA . VAL A 1 83 ? -2.16 -2.592 12.414 1 98.88 83 VAL A CA 1
ATOM 634 C C . VAL A 1 83 ? -3.496 -2.566 13.156 1 98.88 83 VAL A C 1
ATOM 636 O O . VAL A 1 83 ? -3.59 -3.021 14.297 1 98.88 83 VAL A O 1
ATOM 639 N N . SER A 1 84 ? -4.496 -2.047 12.477 1 98.88 84 SER A N 1
ATOM 640 C CA . SER A 1 84 ? -5.809 -1.958 13.102 1 98.88 84 SER A CA 1
ATOM 641 C C . SER A 1 84 ? -6.352 -3.342 13.445 1 98.88 84 SER A C 1
ATOM 643 O O . SER A 1 84 ? 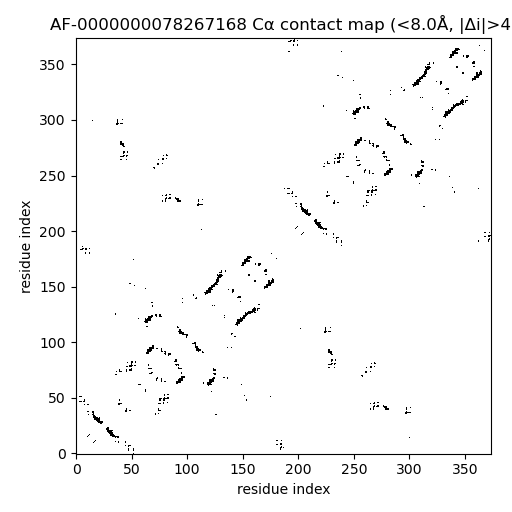-6.973 -3.525 14.5 1 98.88 84 SER A O 1
ATOM 645 N N . HIS A 1 85 ? -6.152 -4.309 12.531 1 98.81 85 HIS A N 1
ATOM 646 C CA . HIS A 1 85 ? -6.551 -5.688 12.805 1 98.81 85 HIS A CA 1
ATOM 647 C C . HIS A 1 85 ? -5.832 -6.234 14.031 1 98.81 85 HIS A C 1
ATOM 649 O O . HIS A 1 85 ? -6.461 -6.809 14.922 1 98.81 85 HIS A O 1
ATOM 655 N N . LEU A 1 86 ? -4.602 -6.02 14.117 1 98.38 86 LEU A N 1
ATOM 656 C CA . LEU A 1 86 ? -3.764 -6.582 15.172 1 98.38 86 LEU A CA 1
ATOM 657 C C . LEU A 1 86 ? -4.066 -5.926 16.516 1 98.38 86 LEU A C 1
ATOM 659 O O . LEU A 1 86 ? -3.91 -6.551 17.562 1 98.38 86 LEU A O 1
ATOM 663 N N . GLU A 1 87 ? -4.559 -4.691 16.438 1 98 87 GLU A N 1
ATOM 664 C CA . GLU A 1 87 ? -4.855 -3.957 17.672 1 98 87 GLU A CA 1
ATOM 665 C C . GLU A 1 87 ? -6.312 -4.145 18.078 1 98 87 GLU A C 1
ATOM 667 O O . GLU A 1 87 ? -6.773 -3.535 19.047 1 98 87 GLU A O 1
ATOM 672 N N . GLY A 1 88 ? -7.062 -4.906 17.359 1 97.88 88 GLY A N 1
ATOM 673 C CA . GLY A 1 88 ? -8.438 -5.211 17.719 1 97.88 88 GLY A CA 1
ATOM 674 C C . GLY A 1 88 ? -9.406 -4.094 17.391 1 97.88 88 GLY A C 1
ATOM 675 O O . GLY A 1 88 ? -10.445 -3.945 18.031 1 97.88 88 GLY A O 1
ATOM 676 N N . TYR A 1 89 ? -9.094 -3.248 16.5 1 98.19 89 TYR A N 1
ATOM 677 C CA . TYR A 1 89 ? -9.898 -2.143 15.992 1 98.19 89 TYR A CA 1
ATOM 678 C C . TYR A 1 89 ? -9.898 -2.119 14.469 1 98.19 89 TYR A C 1
ATOM 680 O O . TYR A 1 89 ? -9.453 -1.144 13.852 1 98.19 89 TYR A O 1
ATOM 688 N N . PRO A 1 90 ? -10.43 -3.164 13.906 1 98.81 90 PRO A N 1
ATOM 689 C CA . PRO A 1 90 ? -10.25 -3.371 12.469 1 98.81 90 PRO A CA 1
ATOM 690 C C . PRO A 1 90 ? -10.852 -2.24 11.633 1 98.81 90 PRO A C 1
ATOM 692 O O . PRO A 1 90 ? -12.031 -1.909 11.789 1 98.81 90 PRO A O 1
ATOM 695 N N . LEU A 1 91 ? -10.039 -1.664 10.75 1 98.94 91 LEU A N 1
ATOM 696 C CA . LEU A 1 91 ? -10.414 -0.607 9.82 1 98.94 91 LEU A CA 1
ATOM 697 C C . LEU A 1 91 ? -10.031 -0.979 8.391 1 98.94 91 LEU A C 1
ATOM 699 O O . LEU A 1 91 ? -8.844 -1.098 8.078 1 98.94 91 LEU A O 1
ATOM 703 N N . PRO A 1 92 ? -11.031 -1.143 7.508 1 98.94 92 PRO A N 1
ATOM 704 C CA . PRO A 1 92 ? -10.695 -1.339 6.098 1 98.94 92 PRO A CA 1
ATOM 705 C C . PRO A 1 92 ? -10.141 -0.075 5.441 1 98.94 92 PRO A C 1
ATOM 707 O O . PRO A 1 92 ? -10.266 1.02 5.996 1 98.94 92 PRO A O 1
ATOM 710 N N . GLY A 1 93 ? -9.438 -0.299 4.352 1 98.81 93 GLY A N 1
ATOM 711 C CA . GLY A 1 93 ? -8.906 0.81 3.576 1 98.81 93 GLY A CA 1
ATOM 712 C C . GLY A 1 93 ? -9.477 0.887 2.174 1 98.81 93 GLY A C 1
ATOM 713 O O . GLY A 1 93 ? -10.094 -0.068 1.693 1 98.81 93 GLY A O 1
ATOM 714 N N . PHE A 1 94 ? -9.328 2.004 1.54 1 98.62 94 PHE A N 1
ATOM 715 C CA . PHE A 1 94 ? -9.562 2.162 0.11 1 98.62 94 PHE A CA 1
ATOM 716 C C . PHE A 1 94 ? -8.492 3.043 -0.521 1 98.62 94 PHE A C 1
ATOM 718 O O . PHE A 1 94 ? -7.945 3.932 0.136 1 98.62 94 PHE A O 1
ATOM 725 N N . ILE A 1 95 ? -8.219 2.729 -1.769 1 98.25 95 ILE A N 1
ATOM 726 C CA . ILE A 1 95 ? -7.234 3.486 -2.535 1 98.25 95 ILE A CA 1
ATOM 727 C C . ILE A 1 95 ? -7.938 4.293 -3.623 1 98.25 95 ILE A C 1
ATOM 729 O O . ILE A 1 95 ? -8.836 3.787 -4.293 1 98.25 95 ILE A O 1
ATOM 733 N N . ILE A 1 96 ? -7.551 5.539 -3.715 1 97.56 96 ILE A N 1
ATOM 734 C CA . ILE A 1 96 ? -8.125 6.441 -4.707 1 97.56 96 ILE A CA 1
ATOM 735 C C . ILE A 1 96 ? -7.188 6.559 -5.902 1 97.56 96 ILE A C 1
ATOM 737 O O . ILE A 1 96 ? -6.051 7.02 -5.77 1 97.56 96 ILE A O 1
ATOM 741 N N . ARG A 1 97 ? -7.684 6.207 -7.051 1 95.25 97 ARG A N 1
ATOM 742 C CA . ARG A 1 97 ? -6.898 6.285 -8.281 1 95.25 97 ARG A CA 1
ATOM 743 C C . ARG A 1 97 ? -6.805 7.719 -8.781 1 95.25 97 ARG A C 1
ATOM 745 O O . ARG A 1 97 ? -7.734 8.508 -8.594 1 95.25 97 ARG A O 1
ATOM 752 N N . LYS A 1 98 ? -5.781 7.984 -9.5 1 89.5 98 LYS A N 1
ATOM 753 C CA . LYS A 1 98 ? -5.617 9.305 -10.102 1 89.5 98 LYS A CA 1
ATOM 754 C C . LYS A 1 98 ? -6.52 9.461 -11.32 1 89.5 98 LYS A C 1
ATOM 756 O O . LYS A 1 98 ? -7.051 10.547 -11.57 1 89.5 98 LYS A O 1
ATOM 761 N N . GLN A 1 99 ? -6.617 8.391 -12.023 1 82.06 99 GLN A N 1
ATOM 762 C CA . GLN A 1 99 ? -7.488 8.32 -13.195 1 82.06 99 GLN A CA 1
ATOM 763 C C . GLN A 1 99 ? -8.516 7.199 -13.055 1 82.06 99 GLN A C 1
ATOM 765 O O . GLN A 1 99 ? -8.258 6.195 -12.383 1 82.06 99 GLN A O 1
ATOM 770 N N . SER A 1 100 ? -9.578 7.359 -13.797 1 74.44 100 SER A N 1
ATOM 771 C CA . SER A 1 100 ? -10.641 6.363 -13.719 1 74.44 100 SER A CA 1
ATOM 772 C C . SER A 1 100 ? -10.234 5.066 -14.414 1 74.44 100 SER A C 1
ATOM 774 O O . SER A 1 100 ? -9.383 5.078 -15.305 1 74.44 100 SER A O 1
ATOM 776 N N . LYS A 1 101 ? -10.656 3.869 -13.953 1 68.06 101 LYS A N 1
ATOM 777 C CA . LYS A 1 101 ? -10.367 2.559 -14.531 1 68.06 101 LYS A CA 1
ATOM 778 C C . LYS A 1 101 ? -10.875 2.469 -15.969 1 68.06 101 LYS A C 1
ATOM 780 O O . LYS A 1 101 ? -10.867 1.392 -16.562 1 68.06 101 LYS A O 1
ATOM 785 N N . GLY A 1 102 ? -10.875 3.545 -16.719 1 58.66 102 GLY A N 1
ATOM 786 C CA . GLY A 1 102 ? -11.352 3.545 -18.109 1 58.66 102 GLY A CA 1
ATOM 787 C C . GLY A 1 102 ? -12.852 3.719 -18.219 1 58.66 102 GLY A C 1
ATOM 788 O O . GLY A 1 102 ? -13.328 4.699 -18.797 1 58.66 102 GLY A O 1
ATOM 789 N N . HIS A 1 103 ? -13.562 2.449 -17.953 1 53.53 103 HIS A N 1
ATOM 790 C CA . HIS A 1 103 ? -14.984 2.562 -18.266 1 53.53 103 HIS A CA 1
ATOM 791 C C . HIS A 1 103 ? -15.742 3.246 -17.125 1 53.53 103 HIS A C 1
ATOM 793 O O . HIS A 1 103 ? -15.703 2.791 -15.984 1 53.53 103 HIS A O 1
ATOM 799 N N . GLY A 1 104 ? -16.25 4.531 -17.203 1 49.59 104 GLY A N 1
ATOM 800 C CA . GLY A 1 104 ? -17.188 5.387 -16.5 1 49.59 104 GLY A CA 1
ATOM 801 C C . GLY A 1 104 ? -16.562 6.102 -15.312 1 49.59 104 GLY A C 1
ATOM 802 O O . GLY A 1 104 ? -15.57 5.629 -14.75 1 49.59 104 GLY A O 1
ATOM 803 N N . THR A 1 105 ? -16.797 7.355 -15.055 1 47.88 105 THR A N 1
ATOM 804 C CA . THR A 1 105 ? -16.391 8.297 -14.016 1 47.88 105 THR A CA 1
ATOM 805 C C . THR A 1 105 ? -16.484 7.641 -12.641 1 47.88 105 THR A C 1
ATOM 807 O O . THR A 1 105 ? -15.852 8.094 -11.688 1 47.88 105 THR A O 1
ATOM 810 N N . ASN A 1 106 ? -17.25 6.602 -12.445 1 52.72 106 ASN A N 1
ATOM 811 C CA . ASN A 1 106 ? -17.734 6.117 -11.164 1 52.72 106 ASN A CA 1
ATOM 812 C C . ASN A 1 106 ? -16.781 5.094 -10.547 1 52.72 106 ASN A C 1
ATOM 814 O O . ASN A 1 106 ? -17.094 4.512 -9.5 1 52.72 106 ASN A O 1
ATOM 818 N N . GLN A 1 107 ? -15.383 5.102 -11.086 1 78.88 107 GLN A N 1
ATOM 819 C CA . GLN A 1 107 ? -14.609 3.926 -10.703 1 78.88 107 GLN A CA 1
ATOM 820 C C . GLN A 1 107 ? -13.234 4.324 -10.164 1 78.88 107 GLN A C 1
ATOM 822 O O . GLN A 1 107 ? -12.219 3.752 -10.555 1 78.88 107 GLN A O 1
ATOM 827 N N . TYR A 1 108 ? -13.297 5.324 -9.195 1 91.06 108 TYR A N 1
ATOM 828 C CA . TYR A 1 108 ? -12.016 5.848 -8.727 1 91.06 108 TYR A CA 1
ATOM 829 C C . TYR A 1 108 ? -11.539 5.098 -7.492 1 91.06 108 TYR A C 1
ATOM 831 O O . TYR A 1 108 ? -10.367 5.168 -7.129 1 91.06 108 TYR A O 1
ATOM 839 N N . LEU A 1 109 ? -12.414 4.473 -6.836 1 95.69 109 LEU A N 1
ATOM 840 C CA . LEU A 1 109 ? -12 3.906 -5.559 1 95.69 109 LEU A CA 1
ATOM 841 C C . LEU A 1 109 ? -11.852 2.391 -5.656 1 95.69 109 LEU A C 1
ATOM 843 O O . LEU A 1 109 ? -12.688 1.716 -6.254 1 95.69 109 LEU A O 1
ATOM 847 N N . GLU A 1 110 ? -10.773 1.913 -5.09 1 96.56 110 GLU A N 1
ATOM 848 C CA . GLU A 1 110 ? -10.555 0.483 -4.891 1 96.56 110 GLU A CA 1
ATOM 849 C C . GLU A 1 110 ? -10.867 0.07 -3.455 1 96.56 110 GLU A C 1
ATOM 851 O O . GLU A 1 110 ? -10.523 0.784 -2.512 1 96.56 110 GLU A O 1
ATOM 856 N N . GLY A 1 111 ? -11.461 -1.114 -3.283 1 97.06 111 GLY A N 1
ATOM 857 C CA . GLY A 1 111 ? -11.711 -1.628 -1.945 1 97.06 111 GLY A CA 1
ATOM 858 C C . GLY A 1 111 ? -13.094 -1.272 -1.421 1 97.06 111 GLY A C 1
ATOM 859 O O . GLY A 1 111 ? -13.375 -1.454 -0.235 1 97.06 111 GLY A O 1
ATOM 860 N N . LEU A 1 112 ? -14.008 -0.884 -2.23 1 96.06 112 LEU A N 1
ATOM 861 C CA . LEU A 1 112 ? -15.266 -0.284 -1.812 1 96.06 112 LEU A CA 1
ATOM 862 C C . LEU A 1 112 ? -16.219 -1.346 -1.278 1 96.06 112 LEU A C 1
ATOM 864 O O . LEU A 1 112 ? -17.188 -1.024 -0.575 1 96.06 112 LEU A O 1
ATOM 868 N N . LYS A 1 113 ? -16 -2.617 -1.583 1 96.69 113 LYS A N 1
ATOM 869 C CA . LYS A 1 113 ? -16.875 -3.674 -1.08 1 96.69 113 LYS A CA 1
ATOM 870 C C . LYS A 1 113 ? -16.812 -3.762 0.442 1 96.69 113 LYS A C 1
ATOM 872 O O . LYS A 1 113 ? -17.656 -4.406 1.067 1 96.69 113 LYS A O 1
ATOM 877 N N . ASN A 1 114 ? -15.844 -3.113 1.027 1 98.38 114 ASN A N 1
ATOM 878 C CA . ASN A 1 114 ? -15.688 -3.135 2.479 1 98.38 114 ASN A CA 1
ATOM 879 C C . ASN A 1 114 ? -16.453 -1.991 3.141 1 98.38 114 ASN A C 1
ATOM 881 O O . ASN A 1 114 ? -16.375 -1.812 4.359 1 98.38 114 ASN A O 1
ATOM 885 N N . PHE A 1 115 ? -17.172 -1.189 2.365 1 98.31 115 PHE A N 1
ATOM 886 C CA . PHE A 1 115 ? -17.812 0.013 2.881 1 98.31 115 PHE A CA 1
ATOM 887 C C . PHE A 1 115 ? -19.297 0.045 2.502 1 98.31 115 PHE A C 1
ATOM 889 O O . PHE A 1 115 ? -19.703 -0.578 1.519 1 98.31 115 PHE A O 1
ATOM 896 N N . GLU A 1 116 ? -20.047 0.763 3.287 1 97.88 116 GLU A N 1
ATOM 897 C CA . GLU A 1 116 ? -21.438 1.097 3 1 97.88 116 GLU A CA 1
ATOM 898 C C . GLU A 1 116 ? -21.625 2.607 2.895 1 97.88 116 GLU A C 1
ATOM 900 O O . GLU A 1 116 ? -20.891 3.377 3.512 1 97.88 116 GLU A O 1
ATOM 905 N N . PRO A 1 117 ? -22.625 2.945 2.07 1 97.06 117 PRO A N 1
ATOM 906 C CA . PRO A 1 117 ? -22.938 4.379 2.037 1 97.06 117 PRO A CA 1
ATOM 907 C C . PRO A 1 117 ? -23.156 4.969 3.43 1 97.06 117 PRO A C 1
ATOM 909 O O . PRO A 1 117 ? -23.766 4.328 4.285 1 97.06 117 PRO A O 1
ATOM 912 N N . GLY A 1 118 ? -22.547 6.16 3.635 1 98.31 118 GLY A N 1
ATOM 913 C CA . GLY A 1 118 ? -22.734 6.844 4.906 1 98.31 118 GLY A CA 1
ATOM 914 C C . GLY A 1 118 ? -21.625 6.574 5.898 1 98.31 118 GLY A C 1
ATOM 915 O O . GLY A 1 118 ? -21.531 7.246 6.926 1 98.31 118 GLY A O 1
ATOM 916 N N . HIS A 1 119 ? -20.781 5.602 5.562 1 98.69 119 HIS A N 1
ATOM 917 C CA . HIS A 1 119 ? -19.688 5.309 6.477 1 98.69 119 HIS A CA 1
ATOM 918 C C . HIS A 1 119 ? -18.766 6.516 6.641 1 98.69 119 HIS A C 1
ATOM 920 O O . HIS A 1 119 ? -18.453 7.191 5.66 1 98.69 119 HIS A O 1
ATOM 926 N N . ASN A 1 120 ? -18.359 6.793 7.906 1 98.81 120 ASN A N 1
ATOM 927 C CA . ASN A 1 120 ? -17.344 7.801 8.211 1 98.81 120 ASN A CA 1
ATOM 928 C C . ASN A 1 120 ? -15.945 7.289 7.926 1 98.81 120 ASN A C 1
ATOM 930 O O . ASN A 1 120 ? -15.555 6.219 8.398 1 98.81 120 ASN A O 1
ATOM 934 N N . VAL A 1 121 ? -15.195 8.102 7.184 1 98.81 121 VAL A N 1
ATOM 935 C CA . VAL A 1 121 ? -13.844 7.676 6.836 1 98.81 121 VAL A CA 1
ATOM 936 C C . VAL A 1 121 ? -12.867 8.828 7.043 1 98.81 121 VAL A C 1
ATOM 938 O O . VAL A 1 121 ? -13.281 9.992 7.129 1 98.81 121 VAL A O 1
ATOM 941 N N . CYS A 1 122 ? -11.602 8.523 7.172 1 98.81 122 CYS A N 1
ATOM 942 C CA . CYS A 1 122 ? -10.523 9.5 7.191 1 98.81 122 CYS A CA 1
ATOM 943 C C . CYS A 1 122 ? -9.633 9.359 5.961 1 98.81 122 CYS A C 1
ATOM 945 O O . CYS A 1 122 ? -9.406 8.25 5.48 1 98.81 122 CYS A O 1
ATOM 947 N N . LEU A 1 123 ? -9.117 10.461 5.508 1 98.88 123 LEU A N 1
ATOM 948 C CA . LEU A 1 123 ? -8.156 10.461 4.41 1 98.88 123 LEU A CA 1
ATOM 949 C C . LEU A 1 123 ? -6.734 10.641 4.934 1 98.88 123 LEU A C 1
ATOM 951 O O . LEU A 1 123 ? -6.5 11.438 5.844 1 98.88 123 LEU A O 1
ATOM 955 N N . LEU A 1 124 ? -5.875 9.859 4.371 1 98.88 124 LEU A N 1
ATOM 956 C CA . LEU A 1 124 ? -4.473 9.898 4.766 1 98.88 124 LEU A CA 1
ATOM 957 C C . LEU A 1 124 ? -3.605 10.438 3.633 1 98.88 124 LEU A C 1
ATOM 959 O O . LEU A 1 124 ? -3.863 10.164 2.459 1 98.88 124 LEU A O 1
ATOM 963 N N . GLU A 1 125 ? -2.537 11.133 4.023 1 98.62 125 GLU A N 1
ATOM 964 C CA . GLU A 1 125 ? -1.578 11.711 3.082 1 98.62 125 GLU A CA 1
ATOM 965 C C . GLU A 1 125 ? -0.178 11.766 3.684 1 98.62 125 GLU A C 1
ATOM 967 O O . GLU A 1 125 ? -0.024 11.938 4.895 1 98.62 125 GLU A O 1
ATOM 972 N N . ASP A 1 126 ? 0.825 11.586 2.824 1 98.12 126 ASP A N 1
ATOM 973 C CA . ASP A 1 126 ? 2.193 11.594 3.332 1 98.12 126 ASP A CA 1
ATOM 974 C C . ASP A 1 126 ? 2.656 13.023 3.621 1 98.12 126 ASP A C 1
ATOM 976 O O . ASP A 1 126 ? 2.992 13.352 4.762 1 98.12 126 ASP A O 1
ATOM 980 N N . VAL A 1 127 ? 2.586 13.906 2.576 1 97.44 127 VAL A N 1
ATOM 981 C CA . VAL A 1 127 ? 3.035 15.289 2.717 1 97.44 127 VAL A CA 1
ATOM 982 C C . VAL A 1 127 ? 1.94 16.234 2.242 1 97.44 127 VAL A C 1
ATOM 984 O O . VAL A 1 127 ? 1.372 16.047 1.163 1 97.44 127 VAL A O 1
ATOM 987 N N . ILE A 1 128 ? 1.678 17.234 3.09 1 97.44 128 ILE A N 1
ATOM 988 C CA . ILE A 1 128 ? 0.694 18.25 2.752 1 97.44 128 ILE A CA 1
ATOM 989 C C . ILE A 1 128 ? 1.406 19.531 2.291 1 97.44 128 ILE A C 1
ATOM 991 O O . ILE A 1 128 ? 2.164 20.125 3.055 1 97.44 128 ILE A O 1
ATOM 995 N N . THR A 1 129 ? 1.177 19.875 1.097 1 95.38 129 THR A N 1
ATOM 996 C CA . THR A 1 129 ? 1.695 21.141 0.585 1 95.38 129 THR A CA 1
ATOM 997 C C . THR A 1 129 ? 0.569 22.156 0.402 1 95.38 129 THR A C 1
ATOM 999 O O . THR A 1 129 ? 0.162 22.828 1.358 1 95.38 129 THR A O 1
ATOM 1002 N N . THR A 1 130 ? -0.149 22.125 -0.71 1 95.12 130 THR A N 1
ATOM 1003 C CA . THR A 1 130 ? -1.258 23.047 -0.931 1 95.12 130 THR A CA 1
ATOM 1004 C C . THR A 1 130 ? -2.584 22.406 -0.532 1 95.12 130 THR A C 1
ATOM 1006 O O . THR A 1 130 ? -3.584 23.109 -0.34 1 95.12 130 THR A O 1
ATOM 1009 N N . GLY A 1 131 ? -2.623 21.156 -0.531 1 96.06 131 GLY A N 1
ATOM 1010 C CA . GLY A 1 131 ? -3.842 20.422 -0.239 1 96.06 131 GLY A CA 1
ATOM 1011 C C . GLY A 1 131 ? -4.629 20.062 -1.482 1 96.06 131 GLY A C 1
ATOM 1012 O O . GLY A 1 131 ? -5.715 19.484 -1.388 1 96.06 131 GLY A O 1
ATOM 1013 N N . GLY A 1 132 ? -4.133 20.312 -2.629 1 94.81 132 GLY A N 1
ATOM 1014 C CA . GLY A 1 132 ? -4.832 20.078 -3.883 1 94.81 132 GLY A CA 1
ATOM 1015 C C . GLY A 1 132 ? -5.195 18.625 -4.09 1 94.81 132 GLY A C 1
ATOM 1016 O O . GLY A 1 132 ? -6.336 18.297 -4.43 1 94.81 132 GLY A O 1
ATOM 1017 N N . THR A 1 133 ? -4.23 17.719 -3.912 1 94.06 133 THR A N 1
ATOM 1018 C CA . THR A 1 133 ? -4.461 16.281 -4.051 1 94.06 133 THR A CA 1
ATOM 1019 C C . THR A 1 133 ? -5.594 15.828 -3.135 1 94.06 133 THR A C 1
ATOM 1021 O O . THR A 1 133 ? -6.461 15.055 -3.549 1 94.06 133 THR A O 1
ATOM 1024 N N . LEU A 1 134 ? -5.664 16.328 -1.973 1 97.81 134 LEU A N 1
ATOM 1025 C CA . LEU A 1 134 ? -6.676 15.945 -0.995 1 97.81 134 LEU A CA 1
ATOM 1026 C C . LEU A 1 134 ? -8.047 16.469 -1.399 1 97.81 134 LEU A C 1
ATOM 1028 O O . LEU A 1 134 ? -9.055 15.766 -1.239 1 97.81 134 LEU A O 1
ATOM 1032 N N . LEU A 1 135 ? -8.102 17.641 -1.918 1 97.44 135 LEU A N 1
ATOM 1033 C CA . LEU A 1 135 ? -9.391 18.188 -2.34 1 97.44 135 LEU A CA 1
ATOM 1034 C C . LEU A 1 135 ? -9.969 17.391 -3.5 1 97.44 135 LEU A C 1
ATOM 1036 O O . LEU A 1 135 ? -11.18 17.141 -3.553 1 97.44 135 LEU A O 1
ATOM 1040 N N . THR A 1 136 ? -9.094 17 -4.426 1 96.06 136 THR A N 1
ATOM 1041 C CA . THR A 1 136 ? -9.523 16.094 -5.488 1 96.06 136 THR A CA 1
ATOM 1042 C C . THR A 1 136 ? -10.039 14.773 -4.906 1 96.06 136 THR A C 1
ATOM 1044 O O . THR A 1 136 ? -11.078 14.273 -5.328 1 96.06 136 THR A O 1
ATOM 1047 N N . ALA A 1 137 ? -9.336 14.234 -3.969 1 97 137 ALA A N 1
ATOM 1048 C CA . ALA A 1 137 ? -9.719 12.992 -3.309 1 97 137 ALA A CA 1
ATOM 1049 C C . ALA A 1 137 ? -11.078 13.125 -2.621 1 97 137 ALA A C 1
ATOM 1051 O O . ALA A 1 137 ? -11.906 12.219 -2.691 1 97 137 ALA A O 1
ATOM 1052 N N . VAL A 1 138 ? -11.266 14.234 -1.958 1 97.38 138 VAL A N 1
ATOM 1053 C CA . VAL A 1 138 ? -12.508 14.508 -1.244 1 97.38 138 VAL A CA 1
ATOM 1054 C C . VAL A 1 138 ? -13.695 14.359 -2.195 1 97.38 138 VAL A C 1
ATOM 1056 O O . VAL A 1 138 ? -14.688 13.695 -1.868 1 97.38 138 VAL A O 1
ATOM 1059 N N . GLU A 1 139 ? -13.609 14.914 -3.34 1 96 139 GLU A N 1
ATOM 1060 C CA . GLU A 1 139 ? -14.688 14.859 -4.32 1 96 139 GLU A CA 1
ATOM 1061 C C . GLU A 1 139 ? -14.977 13.422 -4.742 1 96 139 GLU A C 1
ATOM 1063 O O . GLU A 1 139 ? -16.141 13.008 -4.805 1 96 139 GLU A O 1
ATOM 1068 N N . ARG A 1 140 ? -14.0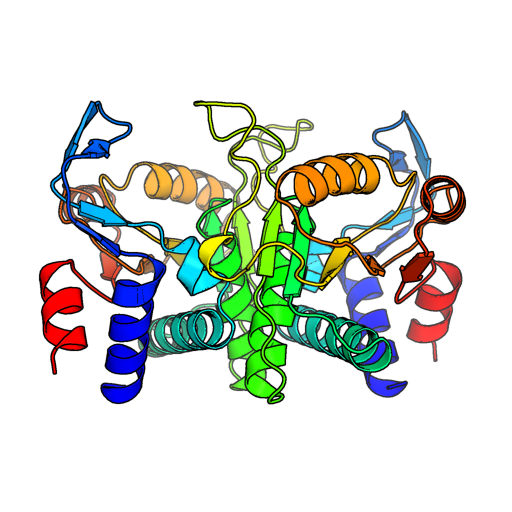08 12.688 -5 1 95.5 140 ARG A N 1
ATOM 1069 C CA . ARG A 1 140 ? -14.148 11.305 -5.441 1 95.5 140 ARG A CA 1
ATOM 1070 C C . ARG A 1 140 ? -14.773 10.445 -4.348 1 95.5 140 ARG A C 1
ATOM 1072 O O . ARG A 1 140 ? -15.594 9.57 -4.629 1 95.5 140 ARG A O 1
ATOM 1079 N N . VAL A 1 141 ? -14.406 10.695 -3.127 1 97.5 141 VAL A N 1
ATOM 1080 C CA . VAL A 1 141 ? -14.898 9.914 -1.995 1 97.5 141 VAL A CA 1
ATOM 1081 C C . VAL A 1 141 ? -16.359 10.258 -1.734 1 97.5 141 VAL A C 1
ATOM 1083 O O . VAL A 1 141 ? -17.188 9.359 -1.543 1 97.5 141 VAL A O 1
ATOM 1086 N N . ARG A 1 142 ? -16.672 11.5 -1.774 1 96.38 142 ARG A N 1
ATOM 1087 C CA . ARG A 1 142 ? -18.047 11.938 -1.581 1 96.38 142 ARG A CA 1
ATOM 1088 C C . ARG A 1 142 ? -18.969 11.367 -2.664 1 96.38 142 ARG A C 1
ATOM 1090 O O . ARG A 1 142 ? -20.109 11 -2.389 1 96.38 142 ARG A O 1
ATOM 1097 N N . ASP A 1 143 ? -18.469 11.312 -3.854 1 95.06 143 ASP A N 1
ATOM 1098 C CA . ASP A 1 143 ? -19.219 10.781 -4.984 1 95.06 143 ASP A CA 1
ATOM 1099 C C . ASP A 1 143 ? -19.609 9.32 -4.75 1 95.06 143 ASP A C 1
ATOM 1101 O O . ASP A 1 143 ? -20.547 8.812 -5.371 1 95.06 143 ASP A O 1
ATOM 1105 N N . GLN A 1 144 ? -18.891 8.648 -3.859 1 95.38 144 GLN A N 1
ATOM 1106 C CA . GLN A 1 144 ? -19.203 7.254 -3.566 1 95.38 144 GLN A CA 1
ATOM 1107 C C . GLN A 1 144 ? -20.078 7.129 -2.332 1 95.38 144 GLN A C 1
ATOM 1109 O O . GLN A 1 144 ? -20.344 6.023 -1.861 1 95.38 144 GLN A O 1
ATOM 1114 N N . GLY A 1 145 ? -20.438 8.234 -1.726 1 96.88 145 GLY A N 1
ATOM 1115 C CA . GLY A 1 145 ? -21.406 8.25 -0.632 1 96.88 145 GLY A CA 1
ATOM 1116 C C . GLY A 1 145 ? -20.75 8.062 0.729 1 96.88 145 GLY A C 1
ATOM 1117 O O . GLY A 1 145 ? -21.438 7.746 1.707 1 96.88 145 GLY A O 1
ATOM 1118 N N . LEU A 1 146 ? -19.484 8.195 0.816 1 98.12 146 LEU A N 1
ATOM 1119 C CA . LEU A 1 146 ? -18.797 8.109 2.098 1 98.12 146 LEU A CA 1
ATOM 1120 C C . LEU A 1 146 ? -18.656 9.492 2.73 1 98.12 146 LEU A C 1
ATOM 1122 O O . LEU A 1 146 ? -18.625 10.5 2.025 1 98.12 146 LEU A O 1
ATOM 1126 N N . ASN A 1 147 ? -18.625 9.484 4.062 1 98.38 147 ASN A N 1
ATOM 1127 C CA . ASN A 1 147 ? -18.484 10.727 4.812 1 98.38 147 ASN A CA 1
ATOM 1128 C C . ASN A 1 147 ? -17.062 10.93 5.32 1 98.38 147 ASN A C 1
ATOM 1130 O O . ASN A 1 147 ? -16.562 10.141 6.121 1 98.38 147 ASN A O 1
ATOM 1134 N N . ILE A 1 148 ? -16.453 11.984 4.895 1 98.56 148 ILE A N 1
ATOM 1135 C CA . ILE A 1 148 ? -15.102 12.273 5.352 1 98.56 148 ILE A CA 1
ATOM 1136 C C . ILE A 1 148 ? -15.156 13.055 6.66 1 98.56 148 ILE A C 1
ATOM 1138 O O . ILE A 1 148 ? -15.617 14.203 6.688 1 98.56 148 ILE A O 1
ATOM 1142 N N . VAL A 1 149 ? -14.562 12.469 7.68 1 98.12 149 VAL A N 1
ATOM 1143 C CA . VAL A 1 149 ? -14.695 13.102 8.984 1 98.12 149 VAL A CA 1
ATOM 1144 C C . VAL A 1 149 ? -13.32 13.539 9.492 1 98.12 149 VAL A C 1
ATOM 1146 O O . VAL A 1 149 ? -13.211 14.164 10.547 1 98.12 149 VAL A O 1
ATOM 1149 N N . GLY A 1 150 ? -12.281 13.18 8.734 1 97.25 150 GLY A N 1
ATOM 1150 C CA . GLY A 1 150 ? -10.93 13.57 9.109 1 97.25 150 GLY A CA 1
ATOM 1151 C C . GLY A 1 150 ? -9.945 13.477 7.957 1 97.25 150 GLY A C 1
ATOM 1152 O O . GLY A 1 150 ? -10.062 12.602 7.102 1 97.25 150 GLY A O 1
ATOM 1153 N N . ILE A 1 151 ? -9.031 14.414 7.977 1 98.75 151 ILE A N 1
ATOM 1154 C CA . ILE A 1 151 ? -7.883 14.398 7.074 1 98.75 151 ILE A CA 1
ATOM 1155 C C . ILE A 1 151 ? -6.59 14.43 7.883 1 98.75 151 ILE A C 1
ATOM 1157 O O . ILE A 1 151 ? -6.406 15.297 8.742 1 98.75 151 ILE A O 1
ATOM 1161 N N . MET A 1 152 ? -5.754 13.438 7.625 1 98.69 152 MET A N 1
ATOM 1162 C CA . MET A 1 152 ? -4.539 13.266 8.422 1 98.69 152 MET A CA 1
ATOM 1163 C C . MET A 1 152 ? -3.318 13.102 7.523 1 98.69 152 MET A C 1
ATO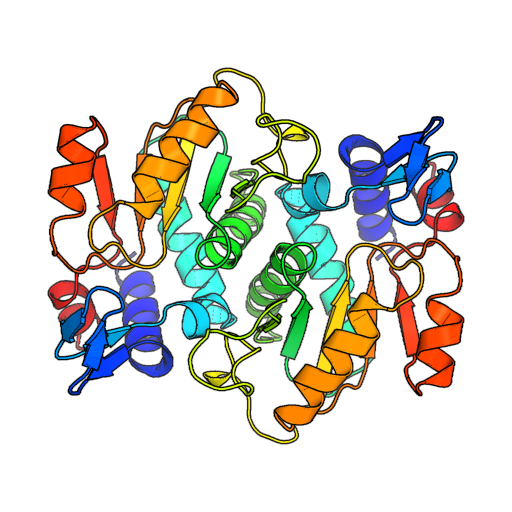M 1165 O O . MET A 1 152 ? -3.42 12.555 6.422 1 98.69 152 MET A O 1
ATOM 1169 N N . GLY A 1 153 ? -2.213 13.57 7.957 1 98.75 153 GLY A N 1
ATOM 1170 C CA . GLY A 1 153 ? -0.977 13.461 7.195 1 98.75 153 GLY A CA 1
ATOM 1171 C C . GLY A 1 153 ? 0.236 13.188 8.062 1 98.75 153 GLY A C 1
ATOM 1172 O O . GLY A 1 153 ? 0.153 13.258 9.297 1 98.75 153 GLY A O 1
ATOM 1173 N N . VAL A 1 154 ? 1.327 12.844 7.434 1 98.88 154 VAL A N 1
ATOM 1174 C CA . VAL A 1 154 ? 2.578 12.641 8.156 1 98.88 154 VAL A CA 1
ATOM 1175 C C . VAL A 1 154 ? 3.268 13.984 8.391 1 98.88 154 VAL A C 1
ATOM 1177 O O . VAL A 1 154 ? 3.6 14.328 9.531 1 98.88 154 VAL A O 1
ATOM 1180 N N . LEU A 1 155 ? 3.404 14.805 7.309 1 98.88 155 LEU A N 1
ATOM 1181 C CA . LEU A 1 155 ? 4.152 16.047 7.406 1 98.88 155 LEU A CA 1
ATOM 1182 C C . LEU A 1 155 ? 3.367 17.203 6.777 1 98.88 155 LEU A C 1
ATOM 1184 O O . LEU A 1 155 ? 2.918 17.109 5.633 1 98.88 155 LEU A O 1
ATOM 1188 N N . ASP A 1 156 ? 3.191 18.219 7.473 1 98.38 156 ASP A N 1
ATOM 1189 C CA . ASP A 1 156 ? 2.688 19.5 6.957 1 98.38 156 ASP A CA 1
ATOM 1190 C C . ASP A 1 156 ? 3.834 20.422 6.566 1 98.38 156 ASP A C 1
ATOM 1192 O O . ASP A 1 156 ? 4.605 20.859 7.422 1 98.38 156 ASP A O 1
ATOM 1196 N N . ARG A 1 157 ? 3.895 20.766 5.305 1 96.69 157 ARG A N 1
ATOM 1197 C CA . ARG A 1 157 ? 4.957 21.641 4.84 1 96.69 157 ARG A CA 1
ATOM 1198 C C . ARG A 1 157 ? 4.633 23.094 5.156 1 96.69 157 ARG A C 1
ATOM 1200 O O . ARG A 1 157 ? 5.453 23.984 4.926 1 96.69 157 ARG A O 1
ATOM 1207 N N . GLU A 1 158 ? 3.465 23.328 5.598 1 96.69 158 GLU A N 1
ATOM 1208 C CA . GLU A 1 158 ? 2.996 24.656 5.98 1 96.69 158 GLU A CA 1
ATOM 1209 C C . GLU A 1 158 ? 3.074 25.641 4.812 1 96.69 158 GLU A C 1
ATOM 1211 O O . GLU A 1 158 ? 3.605 26.734 4.949 1 96.69 158 GLU A O 1
ATOM 1216 N N . GLN A 1 159 ? 2.533 25.141 3.717 1 95.56 159 GLN A N 1
ATOM 1217 C CA . GLN A 1 159 ? 2.531 25.953 2.496 1 95.56 159 GLN A CA 1
ATOM 1218 C C . GLN A 1 159 ? 1.109 26.188 1.996 1 95.56 159 GLN A C 1
ATOM 1220 O O . GLN A 1 159 ? 0.855 26.156 0.791 1 95.56 159 GLN A O 1
ATOM 1225 N N . GLY A 1 160 ? 0.185 26.266 2.973 1 96.44 160 GLY A N 1
ATOM 1226 C CA . GLY A 1 160 ? -1.164 26.703 2.633 1 96.44 160 GLY A CA 1
ATOM 1227 C C . GLY A 1 160 ? -2.164 25.562 2.629 1 96.44 160 GLY A C 1
ATOM 1228 O O . GLY A 1 160 ? -3.369 25.781 2.5 1 96.44 160 GLY A O 1
ATOM 1229 N N . GLY A 1 161 ? -1.676 24.328 2.744 1 97.19 161 GLY A N 1
ATOM 1230 C CA . GLY A 1 161 ? -2.555 23.172 2.719 1 97.19 161 GLY A CA 1
ATOM 1231 C C . GLY A 1 161 ? -3.594 23.188 3.824 1 97.19 161 GLY A C 1
ATOM 1232 O O . GLY A 1 161 ? -4.777 22.938 3.574 1 97.19 161 GLY A O 1
ATOM 1233 N N . ARG A 1 162 ? -3.23 23.5 5.031 1 97.94 162 ARG A N 1
ATOM 1234 C CA . ARG A 1 162 ? -4.145 23.562 6.168 1 97.94 162 ARG A CA 1
ATOM 1235 C C . ARG A 1 162 ? -5.258 24.578 5.926 1 97.94 162 ARG A C 1
ATOM 1237 O O . ARG A 1 162 ? -6.438 24.266 6.098 1 97.94 162 ARG A O 1
ATOM 1244 N N . GLU A 1 163 ? -4.914 25.719 5.496 1 98 163 GLU A N 1
ATOM 1245 C CA . GLU A 1 163 ? -5.883 26.797 5.258 1 98 163 GLU A CA 1
ATOM 1246 C C . GLU A 1 163 ? -6.855 26.406 4.148 1 98 163 GLU A C 1
ATOM 1248 O O . GLU A 1 163 ? -8.062 26.625 4.27 1 98 163 GLU A O 1
ATOM 1253 N N . ASN A 1 164 ? -6.309 25.875 3.082 1 98.06 164 ASN A N 1
ATOM 1254 C CA . ASN A 1 164 ? -7.148 25.484 1.954 1 98.06 164 ASN A CA 1
ATOM 1255 C C . ASN A 1 164 ? -8.141 24.391 2.344 1 98.06 164 ASN A C 1
ATOM 1257 O O . ASN A 1 164 ? -9.305 24.422 1.93 1 98.06 164 ASN A O 1
ATOM 1261 N N . LEU A 1 165 ? -7.699 23.453 3.131 1 98.19 165 LEU A N 1
ATOM 1262 C CA . LEU A 1 165 ? -8.57 22.375 3.574 1 98.19 165 LEU A CA 1
ATOM 1263 C C . LEU A 1 165 ? -9.617 22.891 4.559 1 98.19 165 LEU A C 1
ATOM 1265 O O . LEU A 1 165 ? -10.781 22.484 4.504 1 98.19 165 LEU A O 1
ATOM 1269 N N . GLU A 1 166 ? -9.203 23.781 5.422 1 97.62 166 GLU A N 1
ATOM 1270 C CA . GLU A 1 166 ? -10.141 24.375 6.363 1 97.62 166 GLU A CA 1
ATOM 1271 C C . GLU A 1 166 ? -11.227 25.156 5.637 1 97.62 166 GLU A C 1
ATOM 1273 O O . GLU A 1 166 ? -12.398 25.094 6.008 1 97.62 166 GLU A O 1
ATOM 1278 N N . LYS A 1 167 ? -10.82 25.875 4.668 1 97.81 167 LYS A N 1
ATOM 1279 C CA . LYS A 1 167 ? -11.781 26.625 3.855 1 97.81 167 LYS A CA 1
ATOM 1280 C C . LYS A 1 167 ? -12.805 25.688 3.219 1 97.81 167 LYS A C 1
ATOM 1282 O O . LYS A 1 167 ? -13.961 26.047 3.033 1 97.81 167 LYS A O 1
ATOM 1287 N N . ALA A 1 168 ? -12.352 24.562 2.902 1 97.31 168 ALA A N 1
ATOM 1288 C CA . ALA A 1 168 ? -13.227 23.578 2.279 1 97.31 168 ALA A CA 1
ATOM 1289 C C . ALA A 1 168 ? -14.039 22.812 3.328 1 97.31 168 ALA A C 1
ATOM 1291 O O . ALA A 1 168 ? -14.82 21.922 2.994 1 97.31 168 ALA A O 1
ATOM 1292 N N . GLY A 1 169 ? -13.758 23.062 4.629 1 97.19 169 GLY A N 1
ATOM 1293 C CA . GLY A 1 169 ? -14.586 22.5 5.688 1 97.19 169 GLY A CA 1
ATOM 1294 C C . GLY A 1 169 ? -13.945 21.297 6.363 1 97.19 169 GLY A C 1
ATOM 1295 O O . GLY A 1 169 ? -14.625 20.516 7.039 1 97.19 169 GLY A O 1
ATOM 1296 N N . PHE A 1 170 ? -12.664 21.125 6.168 1 97.5 170 PHE A N 1
ATOM 1297 C CA . PHE A 1 170 ? -12 19.969 6.734 1 97.5 170 PHE A CA 1
ATOM 1298 C C . PHE A 1 170 ? -10.914 20.375 7.715 1 97.5 170 PHE A C 1
ATOM 1300 O O . PHE A 1 170 ? -10.203 21.359 7.48 1 97.5 170 PHE A O 1
ATOM 1307 N N . ASP A 1 171 ? -10.805 19.641 8.773 1 94.88 171 ASP A N 1
ATOM 1308 C CA . ASP A 1 171 ? -9.695 19.812 9.711 1 94.88 171 ASP A CA 1
ATOM 1309 C C . ASP A 1 171 ? -8.523 18.906 9.359 1 94.88 171 ASP A C 1
ATOM 1311 O O . ASP A 1 171 ? -8.703 17.703 9.133 1 94.88 171 ASP A O 1
ATOM 1315 N N . LEU A 1 172 ? -7.375 19.484 9.398 1 98.06 172 LEU A N 1
ATOM 1316 C CA . LEU A 1 172 ? -6.156 18.734 9.117 1 98.06 172 LEU A CA 1
ATOM 1317 C C . LEU A 1 172 ? -5.398 18.422 10.398 1 98.06 172 LEU A C 1
ATOM 1319 O O . LEU A 1 172 ? -5.188 19.312 11.234 1 98.06 172 LEU A O 1
ATOM 1323 N N . GLN A 1 173 ? -5.074 17.172 10.609 1 98.31 173 GLN A N 1
ATOM 1324 C CA . GLN A 1 173 ? -4.168 16.766 11.68 1 98.31 173 GLN A CA 1
ATOM 1325 C C . GLN A 1 173 ? -2.934 16.062 11.109 1 98.31 173 GLN A C 1
ATOM 1327 O O . GLN A 1 173 ? -3.051 15.078 10.383 1 98.31 173 GLN A O 1
ATOM 1332 N N . THR A 1 174 ? -1.83 16.562 11.438 1 98.75 174 THR A N 1
ATOM 1333 C CA . THR A 1 174 ? -0.603 15.945 10.953 1 98.75 174 THR A CA 1
ATOM 1334 C C . THR A 1 174 ? 0.246 15.453 12.125 1 98.75 174 THR A C 1
ATOM 1336 O O . THR A 1 174 ? 0.147 15.969 13.234 1 98.75 174 THR A O 1
ATOM 1339 N N . ILE A 1 175 ? 1.045 14.422 11.883 1 98.62 175 ILE A N 1
ATOM 1340 C CA . ILE A 1 175 ? 1.951 13.906 12.906 1 98.62 175 ILE A CA 1
ATOM 1341 C C . ILE A 1 175 ? 3.031 14.945 13.203 1 98.62 175 ILE A C 1
ATOM 1343 O O . ILE A 1 175 ? 3.385 15.172 14.367 1 98.62 175 ILE A O 1
ATOM 1347 N N . PHE A 1 176 ? 3.537 15.57 12.055 1 98.75 176 PHE A N 1
ATOM 1348 C CA . PHE A 1 176 ? 4.613 16.531 12.258 1 98.75 176 PHE A CA 1
ATOM 1349 C C . PHE A 1 176 ? 4.41 17.766 11.375 1 98.75 176 PHE A C 1
ATOM 1351 O O . PHE A 1 176 ? 3.885 17.656 10.266 1 98.75 176 PHE A O 1
ATOM 1358 N N . THR A 1 177 ? 4.801 18.891 11.852 1 98.5 177 THR A N 1
ATOM 1359 C CA . THR A 1 177 ? 5.363 19.938 11.008 1 98.5 177 THR A CA 1
ATOM 1360 C C . THR A 1 177 ? 6.867 19.75 10.844 1 98.5 177 THR A C 1
ATOM 1362 O O . THR A 1 177 ? 7.469 18.906 11.508 1 98.5 177 THR A O 1
ATOM 1365 N N . ARG A 1 178 ? 7.418 20.547 9.945 1 97.94 178 ARG A N 1
ATOM 1366 C CA . ARG A 1 178 ? 8.867 20.422 9.805 1 97.94 178 ARG A CA 1
ATOM 1367 C C . ARG A 1 178 ? 9.57 20.719 11.125 1 97.94 178 ARG A C 1
ATOM 1369 O O . ARG A 1 178 ? 10.461 19.969 11.531 1 97.94 178 ARG A O 1
ATOM 1376 N N . LYS A 1 179 ? 9.211 21.766 11.742 1 98.06 179 LYS A N 1
ATOM 1377 C CA . LYS A 1 179 ? 9.812 22.156 13.008 1 98.06 179 LYS A CA 1
ATOM 1378 C C . LYS A 1 179 ? 9.656 21.062 14.055 1 98.06 179 LYS A C 1
ATOM 1380 O O . LYS A 1 179 ? 10.617 20.703 14.734 1 98.06 179 LYS A O 1
ATOM 1385 N N . GLU A 1 180 ? 8.469 20.5 14.211 1 98.12 180 GLU A N 1
ATOM 1386 C CA . GLU A 1 180 ? 8.211 19.422 15.164 1 98.12 180 GLU A CA 1
ATOM 1387 C C . GLU A 1 180 ? 9.062 18.203 14.852 1 98.12 180 GLU A C 1
ATOM 1389 O O . GLU A 1 180 ? 9.57 17.531 15.758 1 98.12 180 GLU A O 1
ATOM 1394 N N . LEU A 1 181 ? 9.133 17.859 13.547 1 98.44 181 LEU A N 1
ATOM 1395 C CA . LEU A 1 181 ? 9.922 16.703 13.109 1 98.44 181 LEU A CA 1
ATOM 1396 C C . LEU A 1 181 ? 11.375 16.828 13.562 1 98.44 181 LEU A C 1
ATOM 1398 O O . LEU A 1 181 ? 11.914 15.922 14.188 1 98.44 181 LEU A O 1
ATOM 1402 N N . LEU A 1 182 ? 11.969 18.031 13.305 1 97.94 182 LEU A N 1
ATOM 1403 C CA . LEU A 1 182 ? 13.375 18.281 13.625 1 97.94 182 LEU A CA 1
ATOM 1404 C C . LEU A 1 182 ? 13.594 18.281 15.133 1 97.94 182 LEU A C 1
ATOM 1406 O O . LEU A 1 182 ? 14.562 17.703 15.633 1 97.94 182 LEU A O 1
ATOM 1410 N N . GLU A 1 183 ? 12.711 18.844 15.859 1 98 183 GLU A N 1
ATOM 1411 C CA . GLU A 1 183 ? 12.836 18.938 17.312 1 98 183 GLU A CA 1
ATOM 1412 C C . GLU A 1 183 ? 12.656 17.578 17.969 1 98 183 GLU A C 1
ATOM 1414 O O . GLU A 1 183 ? 13.383 17.234 18.906 1 98 183 GLU A O 1
ATOM 1419 N N . THR A 1 184 ? 11.688 16.812 17.484 1 97.75 184 THR A N 1
ATOM 1420 C CA . THR A 1 184 ? 11.391 15.516 18.062 1 97.75 184 THR A CA 1
ATOM 1421 C C . THR A 1 184 ? 12.539 14.539 17.828 1 97.75 184 THR A C 1
ATOM 1423 O O . THR A 1 184 ? 12.867 13.727 18.688 1 97.75 184 THR A O 1
ATOM 1426 N N . ALA A 1 185 ? 13.141 14.641 16.641 1 96.69 185 ALA A N 1
ATOM 1427 C CA . ALA A 1 185 ? 14.227 13.734 16.281 1 96.69 185 ALA A CA 1
ATOM 1428 C C . ALA A 1 185 ? 15.453 13.984 17.156 1 96.69 185 ALA A C 1
ATOM 1430 O O . ALA A 1 185 ? 16.266 13.086 17.375 1 96.69 185 ALA A O 1
ATOM 1431 N N . LYS A 1 186 ? 15.625 15.234 17.688 1 94.5 186 LYS A N 1
ATOM 1432 C CA . LYS A 1 186 ? 16.781 15.625 18.5 1 94.5 186 LYS A CA 1
ATOM 1433 C C . LYS A 1 186 ? 16.547 15.289 19.969 1 94.5 186 LYS A C 1
ATOM 1435 O O . LYS A 1 186 ? 17.5 15.273 20.766 1 94.5 186 LYS A O 1
ATOM 1440 N N . SER A 1 187 ? 15.367 15.117 20.328 1 86.88 187 SER A N 1
ATOM 1441 C CA . SER A 1 187 ? 15.055 14.859 21.719 1 86.88 187 SER A CA 1
ATOM 1442 C C . SER A 1 187 ? 15.375 13.414 22.109 1 86.88 187 SER A C 1
ATOM 1444 O O . SER A 1 187 ? 15.32 12.516 21.266 1 86.88 187 SER A O 1
ATOM 1446 N N . MET B 1 1 ? -0.863 -23.281 9.414 1 62.47 1 MET B N 1
ATOM 1447 C CA . MET B 1 1 ? -0.844 -22.75 8.055 1 62.47 1 MET B CA 1
ATOM 1448 C C . MET B 1 1 ? -2.143 -23.078 7.324 1 62.47 1 MET B C 1
ATOM 1450 O O . MET B 1 1 ? -2.719 -22.203 6.66 1 62.47 1 MET B O 1
ATOM 1454 N N . ILE B 1 2 ? -2.678 -24.234 7.645 1 70.5 2 ILE B N 1
ATOM 1455 C CA . ILE B 1 2 ? -3.896 -24.672 6.969 1 70.5 2 ILE B CA 1
ATOM 1456 C C . ILE B 1 2 ? -5.074 -23.812 7.438 1 70.5 2 ILE B C 1
ATOM 1458 O O . ILE B 1 2 ? -5.891 -23.375 6.625 1 70.5 2 ILE B O 1
ATOM 1462 N N . ASP B 1 3 ? -4.945 -23.328 8.617 1 92 3 ASP B N 1
ATOM 1463 C CA . ASP B 1 3 ? -6.059 -22.547 9.148 1 92 3 ASP B CA 1
ATOM 1464 C C . ASP B 1 3 ? -6.031 -21.109 8.625 1 92 3 ASP B C 1
ATOM 1466 O O . ASP B 1 3 ? -7.066 -20.578 8.234 1 92 3 ASP B O 1
ATOM 1470 N N . LEU B 1 4 ? -4.82 -20.672 8.422 1 97.44 4 LEU B N 1
ATOM 1471 C CA . LEU B 1 4 ? -4.73 -19.312 7.902 1 97.44 4 LEU B CA 1
ATOM 1472 C C . LEU B 1 4 ? -5.121 -19.266 6.43 1 97.44 4 LEU B C 1
ATOM 1474 O O . LEU B 1 4 ? -5.809 -18.328 5.992 1 97.44 4 LEU B O 1
ATOM 1478 N N . LYS B 1 5 ? -4.691 -20.281 5.738 1 98 5 LYS B N 1
ATOM 1479 C CA . LYS B 1 5 ? -5.02 -20.375 4.316 1 98 5 LYS B CA 1
ATOM 1480 C C . LYS B 1 5 ? -6.523 -20.516 4.109 1 98 5 LYS B C 1
ATOM 1482 O O . LYS B 1 5 ? -7.086 -19.922 3.178 1 98 5 LYS B O 1
ATOM 1487 N N . ARG B 1 6 ? -7.188 -21.281 4.965 1 98.44 6 ARG B N 1
ATOM 1488 C CA . ARG B 1 6 ? -8.633 -21.469 4.883 1 98.44 6 ARG B CA 1
ATOM 1489 C C . ARG B 1 6 ? -9.375 -20.172 5.176 1 98.44 6 ARG B C 1
ATOM 1491 O O . ARG B 1 6 ? -10.344 -19.828 4.492 1 98.44 6 ARG B O 1
ATOM 1498 N N . ARG B 1 7 ? -8.93 -19.484 6.184 1 98.56 7 ARG B N 1
ATOM 1499 C CA . ARG B 1 7 ? -9.539 -18.203 6.52 1 98.56 7 ARG B CA 1
ATOM 1500 C C . ARG B 1 7 ? -9.406 -17.219 5.363 1 98.56 7 ARG B C 1
ATOM 1502 O O . ARG B 1 7 ? -10.359 -16.5 5.039 1 98.56 7 ARG B O 1
ATOM 1509 N N . LEU B 1 8 ? -8.203 -17.203 4.773 1 98.88 8 LEU B N 1
ATOM 1510 C CA . LEU B 1 8 ? -8.008 -16.312 3.633 1 98.88 8 LEU B CA 1
ATOM 1511 C C . LEU B 1 8 ? -8.898 -16.719 2.465 1 98.88 8 LEU B C 1
ATOM 1513 O O . LEU B 1 8 ? -9.5 -15.867 1.81 1 98.88 8 LEU B O 1
ATOM 1517 N N . ALA B 1 9 ? -8.945 -18 2.199 1 98.81 9 ALA B N 1
ATOM 1518 C CA . ALA B 1 9 ? -9.773 -18.5 1.096 1 98.81 9 ALA B CA 1
ATOM 1519 C C . ALA B 1 9 ? -11.219 -18.047 1.251 1 98.81 9 ALA B C 1
ATOM 1521 O O . ALA B 1 9 ? -11.836 -17.578 0.292 1 98.81 9 ALA B O 1
ATOM 1522 N N . ARG B 1 10 ? -11.758 -18.141 2.41 1 98.62 10 ARG B N 1
ATOM 1523 C CA . ARG B 1 10 ? -13.141 -17.766 2.67 1 98.62 10 ARG B CA 1
ATOM 1524 C C . ARG B 1 10 ? -13.352 -16.266 2.455 1 98.62 10 ARG B C 1
ATOM 1526 O O . ARG B 1 10 ? -14.359 -15.859 1.88 1 98.62 10 ARG B O 1
ATOM 1533 N N . LEU B 1 11 ? -12.422 -15.508 2.904 1 98.69 11 LEU B N 1
ATOM 1534 C CA . LEU B 1 11 ? -12.523 -14.062 2.717 1 98.69 11 LEU B CA 1
ATOM 1535 C C . LEU B 1 11 ? -12.422 -13.703 1.24 1 98.69 11 LEU B C 1
ATOM 1537 O O . LEU B 1 11 ? -13.141 -12.812 0.767 1 98.69 11 LEU B O 1
ATOM 1541 N N . LEU B 1 12 ? -11.516 -14.352 0.526 1 98.81 12 LEU B N 1
ATOM 1542 C CA . LEU B 1 12 ? -11.367 -14.109 -0.904 1 98.81 12 LEU B CA 1
ATOM 1543 C C . LEU B 1 12 ? -12.656 -14.438 -1.648 1 98.81 12 LEU B C 1
ATOM 1545 O O . LEU B 1 12 ? -13.078 -13.688 -2.529 1 98.81 12 LEU B O 1
ATOM 1549 N N . ILE B 1 13 ? -13.25 -15.523 -1.312 1 98.62 13 ILE B N 1
ATOM 1550 C CA . ILE B 1 13 ? -14.5 -15.914 -1.949 1 98.62 13 ILE B CA 1
ATOM 1551 C C . ILE B 1 13 ? -15.578 -14.883 -1.636 1 98.62 13 ILE B C 1
ATOM 1553 O O . ILE B 1 13 ? -16.359 -14.492 -2.516 1 98.62 13 ILE B O 1
ATOM 1557 N N . GLU B 1 14 ? -15.633 -14.438 -0.469 1 98.19 14 GLU B N 1
ATOM 1558 C CA . GLU B 1 14 ? -16.656 -13.492 -0.017 1 98.19 14 GLU B CA 1
ATOM 1559 C C . GLU B 1 14 ? -16.469 -12.125 -0.664 1 98.19 14 GLU B C 1
ATOM 1561 O O . GLU B 1 14 ? -17.438 -11.484 -1.082 1 98.19 14 GLU B O 1
ATOM 1566 N N . LYS B 1 15 ? -15.203 -11.68 -0.822 1 98 15 LYS B N 1
ATOM 1567 C CA . LYS B 1 15 ? -14.977 -10.266 -1.112 1 98 15 LYS B CA 1
ATOM 1568 C C . LYS B 1 15 ? -14.43 -10.078 -2.525 1 98 15 LYS B C 1
ATOM 1570 O O . LYS B 1 15 ? -14.617 -9.023 -3.133 1 98 15 LYS B O 1
ATOM 1575 N N . SER B 1 16 ? -13.789 -11.102 -3.072 1 98.31 16 SER B N 1
ATOM 1576 C CA . SER B 1 16 ? -12.945 -10.828 -4.23 1 98.31 16 SER B CA 1
ATOM 1577 C C . SER B 1 16 ? -13.336 -11.703 -5.418 1 98.31 16 SER B C 1
ATOM 1579 O O . SER B 1 16 ? -12.844 -11.508 -6.531 1 98.31 16 SER B O 1
ATOM 1581 N N . TYR B 1 17 ? -14.18 -12.625 -5.234 1 97.88 17 TYR B N 1
ATOM 1582 C CA . TYR B 1 17 ? -14.508 -13.625 -6.242 1 97.88 17 TYR B CA 1
ATOM 1583 C C . TYR B 1 17 ? -15.969 -13.523 -6.656 1 97.88 17 TYR B C 1
ATOM 1585 O O . TYR B 1 17 ? -16.859 -13.492 -5.805 1 97.88 17 TYR B O 1
ATOM 1593 N N . LEU B 1 18 ? -16.25 -13.469 -7.98 1 96.62 18 LEU B N 1
ATOM 1594 C CA . LEU B 1 18 ? -17.594 -13.461 -8.539 1 96.62 18 LEU B CA 1
ATOM 1595 C C . LEU B 1 18 ? -17.703 -14.414 -9.719 1 96.62 18 LEU B C 1
ATOM 1597 O O . LEU B 1 18 ? -16.828 -14.438 -10.594 1 96.62 18 LEU B O 1
ATOM 1601 N N . GLU B 1 19 ? -18.656 -15.227 -9.773 1 96.5 19 GLU B N 1
ATOM 1602 C CA . GLU B 1 19 ? -18.938 -16.062 -10.93 1 96.5 19 GLU B CA 1
ATOM 1603 C C . GLU B 1 19 ? -19.891 -15.383 -11.898 1 96.5 19 GLU B C 1
ATOM 1605 O O . GLU B 1 19 ? -20.75 -14.602 -11.484 1 96.5 19 GLU B O 1
ATOM 1610 N N . GLY B 1 20 ? -19.703 -15.625 -13.133 1 96.44 20 GLY B N 1
ATOM 1611 C CA . GLY B 1 20 ? -20.5 -15.031 -14.188 1 96.44 20 GLY B CA 1
ATOM 1612 C C . GLY B 1 20 ? -19.812 -15 -15.531 1 96.44 20 GLY B C 1
ATOM 1613 O O . GLY B 1 20 ? -18.891 -15.789 -15.781 1 96.44 20 GLY B O 1
ATOM 1614 N N . ASP B 1 21 ? -20.375 -14.203 -16.406 1 96.12 21 ASP B N 1
ATOM 1615 C CA . ASP B 1 21 ? -19.781 -14.023 -17.719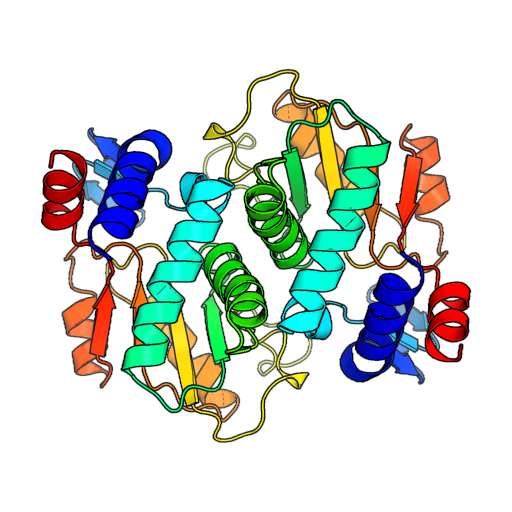 1 96.12 21 ASP B CA 1
ATOM 1616 C C . ASP B 1 21 ? -19.047 -12.688 -17.812 1 96.12 21 ASP B C 1
ATOM 1618 O O . ASP B 1 21 ? -19.672 -11.625 -17.844 1 96.12 21 ASP B O 1
ATOM 1622 N N . PHE B 1 22 ? -17.766 -12.852 -17.922 1 94.88 22 PHE B N 1
ATOM 1623 C CA . PHE B 1 22 ? -16.953 -11.633 -17.906 1 94.88 22 PHE B CA 1
ATOM 1624 C C . PHE B 1 22 ? -16.031 -11.602 -19.125 1 94.88 22 PHE B C 1
ATOM 1626 O O . PHE B 1 22 ? -15.711 -12.641 -19.688 1 94.88 22 PHE B O 1
ATOM 1633 N N . THR B 1 23 ? -15.719 -10.375 -19.469 1 92.31 23 THR B N 1
ATOM 1634 C CA . THR B 1 23 ? -14.711 -10.164 -20.5 1 92.31 23 THR B CA 1
ATOM 1635 C C . THR B 1 23 ? -13.445 -9.562 -19.906 1 92.31 23 THR B C 1
ATOM 1637 O O . THR B 1 23 ? -13.484 -8.508 -19.281 1 92.31 23 THR B O 1
ATOM 1640 N N . LEU B 1 24 ? -12.398 -10.266 -20.109 1 86.69 24 LEU B N 1
ATOM 1641 C CA . LEU B 1 24 ? -11.117 -9.797 -19.594 1 86.69 24 LEU B CA 1
ATOM 1642 C C . LEU B 1 24 ? -10.57 -8.664 -20.453 1 86.69 24 LEU B C 1
ATOM 1644 O O . LEU B 1 24 ? -11.062 -8.422 -21.562 1 86.69 24 LEU B O 1
ATOM 1648 N N . THR B 1 25 ? -9.586 -7.938 -19.922 1 78.44 25 THR B N 1
ATOM 1649 C CA . THR B 1 25 ? -8.984 -6.824 -20.641 1 78.44 25 THR B CA 1
ATOM 1650 C C . THR B 1 25 ? -8.422 -7.289 -21.984 1 78.44 25 THR B C 1
ATOM 1652 O O . THR B 1 25 ? -8.367 -6.52 -22.938 1 78.44 25 THR B O 1
ATOM 1655 N N . SER B 1 26 ? -8.031 -8.5 -22.109 1 81.81 26 SER B N 1
ATOM 1656 C CA . SER B 1 26 ? -7.488 -9.102 -23.328 1 81.81 26 SER B CA 1
ATOM 1657 C C . SER B 1 26 ? -8.586 -9.344 -24.359 1 81.81 26 SER B C 1
ATOM 1659 O O . SER B 1 26 ? -8.297 -9.625 -25.516 1 81.81 26 SER B O 1
ATOM 1661 N N . GLY B 1 27 ? -9.828 -9.203 -23.828 1 86.5 27 GLY B N 1
ATOM 1662 C CA . GLY B 1 27 ? -10.961 -9.539 -24.672 1 86.5 27 GLY B CA 1
ATOM 1663 C C . GLY B 1 27 ? -11.438 -10.969 -24.5 1 86.5 27 GLY B C 1
ATOM 1664 O O . GLY B 1 27 ? -12.516 -11.328 -24.984 1 86.5 27 GLY B O 1
ATOM 1665 N N . LYS B 1 28 ? -10.656 -11.773 -23.781 1 90.25 28 LYS B N 1
ATOM 1666 C CA . LYS B 1 28 ? -11.023 -13.172 -23.562 1 90.25 28 LYS B CA 1
ATOM 1667 C C . LYS B 1 28 ? -12.195 -13.273 -22.594 1 90.25 28 LYS B C 1
ATOM 1669 O O . LYS B 1 28 ? -12.352 -12.438 -21.688 1 90.25 28 LYS B O 1
ATOM 1674 N N . LYS B 1 29 ? -12.969 -14.32 -22.781 1 93.75 29 LYS B N 1
ATOM 1675 C CA . LYS B 1 29 ? -14.102 -14.547 -21.891 1 93.75 29 LYS B CA 1
ATOM 1676 C C . LYS B 1 29 ? -13.672 -15.344 -20.656 1 93.75 29 LYS B C 1
ATOM 1678 O O . LYS B 1 29 ? -12.773 -16.188 -20.734 1 93.75 29 LYS B O 1
ATOM 1683 N N . SER B 1 30 ? -14.266 -14.969 -19.562 1 93.75 30 SER B N 1
ATOM 1684 C CA . SER B 1 30 ? -14.031 -15.68 -18.312 1 93.75 30 SER B CA 1
ATOM 1685 C C . SER B 1 30 ? -15.344 -15.953 -17.578 1 93.75 30 SER B C 1
ATOM 1687 O O . SER B 1 30 ? -16.266 -15.133 -17.625 1 93.75 30 SER B O 1
ATOM 1689 N N . ASP B 1 31 ? -15.305 -17.047 -16.891 1 96.19 31 ASP B N 1
ATOM 1690 C CA . ASP B 1 31 ? -16.531 -17.391 -16.172 1 96.19 31 ASP B CA 1
ATOM 1691 C C . ASP B 1 31 ? -16.469 -16.906 -14.727 1 96.19 31 ASP B C 1
ATOM 1693 O O . ASP B 1 31 ? -17.344 -17.234 -13.922 1 96.19 31 ASP B O 1
ATOM 1697 N N . TYR B 1 32 ? -15.383 -16.234 -14.383 1 96.44 32 TYR B N 1
ATOM 1698 C CA . TYR B 1 32 ? -15.312 -15.625 -13.062 1 96.44 32 TYR B CA 1
ATOM 1699 C C . TYR B 1 32 ? -14.484 -14.344 -13.094 1 96.44 32 TYR B C 1
ATOM 1701 O O . TYR B 1 32 ? -13.727 -14.109 -14.039 1 96.44 32 TYR B O 1
ATOM 1709 N N . TYR B 1 33 ? -14.719 -13.555 -12.188 1 95.31 33 TYR B N 1
ATOM 1710 C CA . TYR B 1 33 ? -13.984 -12.32 -11.953 1 95.31 33 TYR B CA 1
ATOM 1711 C C . TYR B 1 33 ? -13.32 -12.336 -10.578 1 95.31 33 TYR B C 1
ATOM 1713 O O . TYR B 1 33 ? -13.867 -12.891 -9.625 1 95.31 33 TYR B O 1
ATOM 1721 N N . PHE B 1 34 ? -12.164 -11.859 -10.539 1 96.38 34 PHE B N 1
ATOM 1722 C CA . PHE B 1 34 ? -11.398 -11.836 -9.305 1 96.38 34 PHE B CA 1
ATOM 1723 C C . PHE B 1 34 ? -10.711 -10.492 -9.117 1 96.38 34 PHE B C 1
ATOM 1725 O O . PHE B 1 34 ? -9.922 -10.07 -9.969 1 96.38 34 PHE B O 1
ATOM 1732 N N . ASP B 1 35 ? -11.023 -9.781 -8.023 1 95.94 35 ASP B N 1
ATOM 1733 C CA . ASP B 1 35 ? -10.359 -8.547 -7.617 1 95.94 35 ASP B CA 1
ATOM 1734 C C . ASP B 1 35 ? -9.859 -8.641 -6.176 1 95.94 35 ASP B C 1
ATOM 1736 O O . ASP B 1 35 ? -10.625 -8.422 -5.234 1 95.94 35 ASP B O 1
ATOM 1740 N N . CYS B 1 36 ? -8.586 -8.844 -6.023 1 98.06 36 CYS B N 1
ATOM 1741 C CA . CYS B 1 36 ? -7.965 -9.133 -4.734 1 98.06 36 CYS B CA 1
ATOM 1742 C C . CYS B 1 36 ? -7.977 -7.898 -3.838 1 98.06 36 CYS B C 1
ATOM 1744 O O . CYS B 1 36 ? -7.777 -8.008 -2.627 1 98.06 36 CYS B O 1
ATOM 1746 N N . LYS B 1 37 ? -8.203 -6.727 -4.387 1 97.94 37 LYS B N 1
ATOM 1747 C CA . LYS B 1 37 ? -8 -5.484 -3.648 1 97.94 37 LYS B CA 1
ATOM 1748 C C . LYS B 1 37 ? -9.031 -5.332 -2.531 1 97.94 37 LYS B C 1
ATOM 1750 O O . LYS B 1 37 ? -8.734 -4.762 -1.48 1 97.94 37 LYS B O 1
ATOM 1755 N N . HIS B 1 38 ? -10.195 -5.906 -2.754 1 98.31 38 HIS B N 1
ATOM 1756 C CA . HIS B 1 38 ? -11.188 -5.859 -1.684 1 98.31 38 HIS B CA 1
ATOM 1757 C C . HIS B 1 38 ? -10.703 -6.617 -0.452 1 98.31 38 HIS B C 1
ATOM 1759 O O . HIS B 1 38 ? -10.883 -6.156 0.677 1 98.31 38 HIS B O 1
ATOM 1765 N N . THR B 1 39 ? -10.047 -7.773 -0.668 1 98.88 39 THR B N 1
ATOM 1766 C CA . THR B 1 39 ? -9.516 -8.57 0.436 1 98.88 39 THR B CA 1
ATOM 1767 C C . THR B 1 39 ? -8.227 -7.957 0.969 1 98.88 39 THR B C 1
ATOM 1769 O O . THR B 1 39 ? -8.008 -7.906 2.182 1 98.88 39 THR B O 1
ATOM 1772 N N . ALA B 1 40 ? -7.383 -7.465 0.07 1 98.94 40 ALA B N 1
ATOM 1773 C CA . ALA B 1 40 ? -6.082 -6.918 0.449 1 98.94 40 ALA B CA 1
ATOM 1774 C C . ALA B 1 40 ? -6.242 -5.641 1.266 1 98.94 40 ALA B C 1
ATOM 1776 O O . ALA B 1 40 ? -5.332 -5.25 2.004 1 98.94 40 ALA B O 1
ATOM 1777 N N . LEU B 1 41 ? -7.398 -5 1.144 1 98.88 41 LEU B N 1
ATOM 1778 C CA . LEU B 1 41 ? -7.672 -3.77 1.877 1 98.88 41 LEU B CA 1
ATOM 1779 C C . LEU B 1 41 ? -8.672 -4.02 3.002 1 98.88 41 LEU B C 1
ATOM 1781 O O . LEU B 1 41 ? -9.188 -3.072 3.598 1 98.88 41 LEU B O 1
ATOM 1785 N N . HIS B 1 42 ? -9 -5.27 3.273 1 98.94 42 HIS B N 1
ATOM 1786 C CA . HIS B 1 42 ? -9.719 -5.746 4.449 1 98.94 42 HIS B CA 1
ATOM 1787 C C . HIS B 1 42 ? -8.766 -6.008 5.609 1 98.94 42 HIS B C 1
ATOM 1789 O O . HIS B 1 42 ? -7.691 -6.586 5.418 1 98.94 42 HIS B O 1
ATOM 1795 N N . PRO B 1 43 ? -9.141 -5.602 6.824 1 98.88 43 PRO B N 1
ATOM 1796 C CA . PRO B 1 43 ? -8.18 -5.695 7.926 1 98.88 43 PRO B CA 1
ATOM 1797 C C . PRO B 1 43 ? -7.652 -7.113 8.133 1 98.88 43 PRO B C 1
ATOM 1799 O O . PRO B 1 43 ? -6.438 -7.332 8.117 1 98.88 43 PRO B O 1
ATOM 1802 N N . GLU B 1 44 ? -8.484 -8.062 8.273 1 98.81 44 GLU B N 1
ATOM 1803 C CA . GLU B 1 44 ? -8.023 -9.438 8.453 1 98.81 44 GLU B CA 1
ATOM 1804 C C . GLU B 1 44 ? -7.371 -9.969 7.176 1 98.81 44 GLU B C 1
ATOM 1806 O O . GLU B 1 44 ? -6.359 -10.664 7.234 1 98.81 44 GLU B O 1
ATOM 1811 N N . GLY B 1 45 ? -7.98 -9.664 6.035 1 98.94 45 GLY B N 1
ATOM 1812 C CA . GLY B 1 45 ? -7.441 -10.102 4.758 1 98.94 45 GLY B CA 1
ATOM 1813 C C . GLY B 1 45 ? -6.027 -9.617 4.508 1 98.94 45 GLY B C 1
ATOM 1814 O O . GLY B 1 45 ? -5.172 -10.383 4.062 1 98.94 45 GLY B O 1
ATOM 1815 N N . ALA B 1 46 ? -5.801 -8.367 4.793 1 98.94 46 ALA B N 1
ATOM 1816 C CA . ALA B 1 46 ? -4.473 -7.785 4.637 1 98.94 46 ALA B CA 1
ATOM 1817 C C . ALA B 1 46 ? -3.449 -8.508 5.508 1 98.94 46 ALA B C 1
ATOM 1819 O O . ALA B 1 46 ? -2.355 -8.844 5.047 1 98.94 46 ALA B O 1
ATOM 1820 N N . TRP B 1 47 ? -3.816 -8.734 6.75 1 98.88 47 TRP B N 1
ATOM 1821 C CA . TRP B 1 47 ? -2.938 -9.438 7.676 1 98.88 47 TRP B CA 1
ATOM 1822 C C . TRP B 1 47 ? -2.664 -10.859 7.199 1 98.88 47 TRP B C 1
ATOM 1824 O O . TRP B 1 47 ? -1.518 -11.312 7.199 1 98.88 47 TRP B O 1
ATOM 1834 N N . LEU B 1 48 ? -3.691 -11.602 6.773 1 98.94 48 LEU B N 1
ATOM 1835 C CA . LEU B 1 48 ? -3.553 -12.977 6.305 1 98.94 48 LEU B CA 1
ATOM 1836 C C . LEU B 1 48 ? -2.637 -13.047 5.09 1 98.94 48 LEU B C 1
ATOM 1838 O O . LEU B 1 48 ? -1.771 -13.922 5.008 1 98.94 48 LEU B O 1
ATOM 1842 N N . ILE B 1 49 ? -2.844 -12.141 4.156 1 98.88 49 ILE B N 1
ATOM 1843 C CA . ILE B 1 49 ? -2.012 -12.102 2.959 1 98.88 49 ILE B CA 1
ATOM 1844 C C . ILE B 1 49 ? -0.561 -11.828 3.348 1 98.88 49 ILE B C 1
ATOM 1846 O O . ILE B 1 4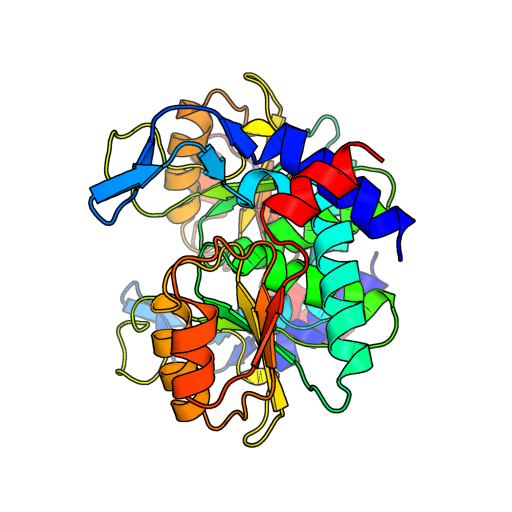9 ? 0.351 -12.523 2.895 1 98.88 49 ILE B O 1
ATOM 1850 N N . GLY B 1 50 ? -0.338 -10.828 4.195 1 98.88 50 GLY B N 1
ATOM 1851 C CA . GLY B 1 50 ? 1.001 -10.531 4.68 1 98.88 50 GLY B CA 1
ATOM 1852 C C . GLY B 1 50 ? 1.668 -11.719 5.352 1 98.88 50 GLY B C 1
ATOM 1853 O O . GLY B 1 50 ? 2.836 -12.008 5.086 1 98.88 50 GLY B O 1
ATOM 1854 N N . LYS B 1 51 ? 0.903 -12.398 6.188 1 98.75 51 LYS B N 1
ATOM 1855 C CA . LYS B 1 51 ? 1.415 -13.539 6.938 1 98.75 51 LYS B CA 1
ATOM 1856 C C . LYS B 1 51 ? 1.806 -14.68 6 1 98.75 51 LYS B C 1
ATOM 1858 O O . LYS B 1 51 ? 2.881 -15.266 6.145 1 98.75 51 LYS B O 1
ATOM 1863 N N . LEU B 1 52 ? 0.987 -15.008 5.078 1 98.81 52 LEU B N 1
ATOM 1864 C CA . LEU B 1 52 ? 1.225 -16.141 4.191 1 98.81 52 LEU B CA 1
ATOM 1865 C C . LEU B 1 52 ? 2.393 -15.859 3.254 1 98.81 52 LEU B C 1
ATOM 1867 O O . LEU B 1 52 ? 3.242 -16.734 3.037 1 98.81 52 LEU B O 1
ATOM 1871 N N . PHE B 1 53 ? 2.41 -14.656 2.691 1 98.81 53 PHE B N 1
ATOM 1872 C CA . PHE B 1 53 ? 3.559 -14.297 1.871 1 98.81 53 PHE B CA 1
ATOM 1873 C C . PHE B 1 53 ? 4.844 -14.336 2.688 1 98.81 53 PHE B C 1
ATOM 1875 O O . PHE B 1 53 ? 5.871 -14.836 2.217 1 98.81 53 PHE B O 1
ATOM 1882 N N . LEU B 1 54 ? 4.809 -13.797 3.898 1 98.75 54 LEU B N 1
ATOM 1883 C CA . LEU B 1 54 ? 6 -13.797 4.742 1 98.75 54 LEU B CA 1
ATOM 1884 C C . LEU B 1 54 ? 6.48 -15.219 5.004 1 98.75 54 LEU B C 1
ATOM 1886 O O . LEU B 1 54 ? 7.684 -15.484 4.969 1 98.75 54 LEU B O 1
ATOM 1890 N N . ASP B 1 55 ? 5.555 -16.125 5.301 1 98.38 55 ASP B N 1
ATOM 1891 C CA . ASP B 1 55 ? 5.91 -17.516 5.523 1 98.38 55 ASP B CA 1
ATOM 1892 C C . ASP B 1 55 ? 6.59 -18.109 4.293 1 98.38 55 ASP B C 1
ATOM 1894 O O . ASP B 1 55 ? 7.57 -18.844 4.414 1 98.38 55 ASP B O 1
ATOM 1898 N N . MET B 1 56 ? 6.078 -17.828 3.107 1 98.06 56 MET B N 1
ATOM 1899 C CA . MET B 1 56 ? 6.676 -18.297 1.862 1 98.06 56 MET B CA 1
ATOM 1900 C C . MET B 1 56 ? 8.086 -17.75 1.69 1 98.06 56 MET B C 1
ATOM 1902 O O . MET B 1 56 ? 8.992 -18.469 1.275 1 98.06 56 MET B O 1
ATOM 1906 N N . ILE B 1 57 ? 8.281 -16.516 2.018 1 98.38 57 ILE B N 1
ATOM 1907 C CA . ILE B 1 57 ? 9.562 -15.836 1.884 1 98.38 57 ILE B CA 1
ATOM 1908 C C . ILE B 1 57 ? 10.57 -16.438 2.871 1 98.38 57 ILE B C 1
ATOM 1910 O O . ILE B 1 57 ? 11.711 -16.703 2.51 1 98.38 57 ILE B O 1
ATOM 1914 N N . ARG B 1 58 ? 10.117 -16.641 4.098 1 97.19 58 ARG B N 1
ATOM 1915 C CA . ARG B 1 58 ? 10.961 -17.234 5.125 1 97.19 58 ARG B CA 1
ATOM 1916 C C . ARG B 1 58 ? 11.461 -18.625 4.695 1 97.19 58 ARG B C 1
ATOM 1918 O O . ARG B 1 58 ? 12.617 -18.969 4.93 1 97.19 58 ARG B O 1
ATOM 1925 N N . ALA B 1 59 ? 10.578 -19.328 4.105 1 97 59 ALA B N 1
ATOM 1926 C CA . ALA B 1 59 ? 10.922 -20.672 3.666 1 97 59 ALA B CA 1
ATOM 1927 C C . ALA B 1 59 ? 12 -20.641 2.59 1 97 59 ALA B C 1
ATOM 1929 O O . ALA B 1 59 ? 12.828 -21.547 2.502 1 97 59 ALA B O 1
ATOM 1930 N N . LYS B 1 60 ? 12.023 -19.656 1.746 1 95.38 60 LYS B N 1
ATOM 1931 C CA . LYS B 1 60 ? 13.039 -19.5 0.708 1 95.38 60 LYS B CA 1
ATOM 1932 C C . LYS B 1 60 ? 14.391 -19.125 1.311 1 95.38 60 LYS B C 1
ATOM 1934 O O . LYS B 1 60 ? 15.422 -19.656 0.904 1 95.38 60 LYS B O 1
ATOM 1939 N N . GLY B 1 61 ? 14.406 -18.156 2.285 1 95.69 61 GLY B N 1
ATOM 1940 C CA . GLY B 1 61 ? 15.625 -17.719 2.945 1 95.69 61 GLY B CA 1
ATOM 1941 C C . GLY B 1 61 ? 16.422 -16.734 2.121 1 95.69 61 GLY B C 1
ATOM 1942 O O . GLY B 1 61 ? 16.328 -16.719 0.893 1 95.69 61 GLY B O 1
ATOM 1943 N N . GLY B 1 62 ? 17.141 -15.875 2.809 1 97.44 62 GLY B N 1
ATOM 1944 C CA . GLY B 1 62 ? 18.125 -15 2.189 1 97.44 62 GLY B CA 1
ATOM 1945 C C . GLY B 1 62 ? 17.516 -13.789 1.521 1 97.44 62 GLY B C 1
ATOM 1946 O O . GLY B 1 62 ? 18.188 -13.055 0.802 1 97.44 62 GLY B O 1
ATOM 1947 N N . VAL B 1 63 ? 16.266 -13.555 1.659 1 98.56 63 VAL B N 1
ATOM 1948 C CA . VAL B 1 63 ? 15.562 -12.453 1.023 1 98.56 63 VAL B CA 1
ATOM 1949 C C . VAL B 1 63 ? 15.703 -11.188 1.87 1 98.56 63 VAL B C 1
ATOM 1951 O O . VAL B 1 63 ? 15.609 -11.242 3.098 1 98.56 63 VAL B O 1
ATOM 1954 N N . LYS B 1 64 ? 15.891 -10.078 1.188 1 98.81 64 LYS B N 1
ATOM 1955 C CA . LYS B 1 64 ? 16.156 -8.828 1.894 1 98.81 64 LYS B CA 1
ATOM 1956 C C . LYS B 1 64 ? 15 -7.852 1.744 1 98.81 64 LYS B C 1
ATOM 1958 O O . LYS B 1 64 ? 15.008 -6.777 2.354 1 98.81 64 LYS B O 1
ATOM 1963 N N . GLY B 1 65 ? 14.023 -8.18 0.946 1 98.81 65 GLY B N 1
ATOM 1964 C CA . GLY B 1 65 ? 12.859 -7.324 0.786 1 98.81 65 GLY B CA 1
ATOM 1965 C C . GLY B 1 65 ? 11.906 -7.812 -0.285 1 98.81 65 GLY B C 1
ATOM 1966 O O . GLY B 1 65 ? 12.133 -8.867 -0.892 1 98.81 65 GLY B O 1
ATOM 1967 N N . VAL B 1 66 ? 10.828 -7.074 -0.472 1 98.88 66 VAL B N 1
ATOM 1968 C CA . VAL B 1 66 ? 9.797 -7.465 -1.423 1 98.88 66 VAL B CA 1
ATOM 1969 C C . VAL B 1 66 ? 9.336 -6.246 -2.217 1 98.88 66 VAL B C 1
ATOM 1971 O O . VAL B 1 66 ? 9.43 -5.113 -1.736 1 98.88 66 VAL B O 1
ATOM 1974 N N . GLY B 1 67 ? 8.828 -6.461 -3.373 1 98.75 67 GLY B N 1
ATOM 1975 C CA . GLY B 1 67 ? 8.289 -5.391 -4.195 1 98.75 67 GLY B CA 1
ATOM 1976 C C . GLY B 1 67 ? 7.191 -5.859 -5.141 1 98.75 67 GLY B C 1
ATOM 1977 O O . GLY B 1 67 ? 6.871 -7.047 -5.184 1 98.75 67 GLY B O 1
ATOM 1978 N N . GLY B 1 68 ? 6.625 -4.965 -5.77 1 98.56 68 GLY B N 1
ATOM 1979 C CA . GLY B 1 68 ? 5.586 -5.242 -6.746 1 98.56 68 GLY B CA 1
ATOM 1980 C C . GLY B 1 68 ? 5.117 -4.008 -7.488 1 98.56 68 GLY B C 1
ATOM 1981 O O . GLY B 1 68 ? 5.402 -2.881 -7.074 1 98.56 68 GLY B O 1
ATOM 1982 N N . MET B 1 69 ? 4.398 -4.281 -8.516 1 97.38 69 MET B N 1
ATOM 1983 C CA . MET B 1 69 ? 3.986 -3.197 -9.398 1 97.38 69 MET B CA 1
ATOM 1984 C C . MET B 1 69 ? 2.68 -2.574 -8.922 1 97.38 69 MET B C 1
ATOM 1986 O O . MET B 1 69 ? 1.738 -3.287 -8.57 1 97.38 69 MET B O 1
ATOM 1990 N N . THR B 1 70 ? 2.627 -1.236 -8.812 1 96.69 70 THR B N 1
ATOM 1991 C CA . THR B 1 70 ? 1.411 -0.501 -8.484 1 96.69 70 THR B CA 1
ATOM 1992 C C . THR B 1 70 ? 0.321 -0.768 -9.516 1 96.69 70 THR B C 1
ATOM 1994 O O . THR B 1 70 ? 0.615 -1.002 -10.688 1 96.69 70 THR B O 1
ATOM 1997 N N . LEU B 1 71 ? -0.831 -0.902 -9.172 1 94.5 71 LEU B N 1
ATOM 1998 C CA . LEU B 1 71 ? -1.542 -0.617 -7.93 1 94.5 71 LEU B CA 1
ATOM 1999 C C . LEU B 1 71 ? -1.842 -1.903 -7.168 1 94.5 71 LEU B C 1
ATOM 2001 O O . LEU B 1 71 ? -1.897 -1.901 -5.938 1 94.5 71 LEU B O 1
ATOM 2005 N N . GLY B 1 72 ? -1.884 -3.021 -7.875 1 95.38 72 GLY B N 1
ATOM 2006 C CA . GLY B 1 72 ? -2.33 -4.285 -7.312 1 95.38 72 GLY B CA 1
ATOM 2007 C C . GLY B 1 72 ? -1.417 -4.809 -6.223 1 95.38 72 GLY B C 1
ATOM 2008 O O . GLY B 1 72 ? -1.88 -5.438 -5.266 1 95.38 72 GLY B O 1
ATOM 2009 N N . ALA B 1 73 ? -0.211 -4.527 -6.32 1 98.31 73 ALA B N 1
ATOM 2010 C CA . ALA B 1 73 ? 0.761 -5.102 -5.391 1 98.31 73 ALA B CA 1
ATOM 2011 C C . ALA B 1 73 ? 0.941 -4.211 -4.168 1 98.31 73 ALA B C 1
ATOM 2013 O O . ALA B 1 73 ? 1.531 -4.633 -3.168 1 98.31 73 ALA B O 1
ATOM 2014 N N . ASP B 1 74 ? 0.444 -3.02 -4.168 1 98.62 74 ASP B N 1
ATOM 2015 C CA . ASP B 1 74 ? 0.741 -2.027 -3.141 1 98.62 74 ASP B CA 1
ATOM 2016 C C . ASP B 1 74 ? 0.321 -2.525 -1.759 1 98.62 74 ASP B C 1
ATOM 2018 O O . ASP B 1 74 ? 1.133 -2.553 -0.831 1 98.62 74 ASP B O 1
ATOM 2022 N N . PRO B 1 75 ? -0.925 -2.986 -1.661 1 98.88 75 PRO B N 1
ATOM 2023 C CA . PRO B 1 75 ? -1.305 -3.445 -0.323 1 98.88 75 PRO B CA 1
ATOM 2024 C C . PRO B 1 75 ? -0.6 -4.738 0.078 1 98.88 75 PRO B C 1
ATOM 2026 O O . PRO B 1 75 ? -0.42 -5.004 1.27 1 98.88 75 PRO B O 1
ATOM 2029 N N . LEU B 1 76 ? -0.205 -5.574 -0.871 1 98.94 76 LEU B N 1
ATOM 2030 C CA . LEU B 1 76 ? 0.504 -6.816 -0.583 1 98.94 76 LEU B CA 1
ATOM 2031 C C . LEU B 1 76 ? 1.883 -6.531 0.002 1 98.94 76 LEU B C 1
ATOM 2033 O O . LEU B 1 76 ? 2.238 -7.066 1.054 1 98.94 76 LEU B O 1
ATOM 2037 N N . VAL B 1 77 ? 2.588 -5.66 -0.677 1 98.94 77 VAL B N 1
ATOM 2038 C CA . VAL B 1 77 ? 3.938 -5.281 -0.273 1 98.94 77 VAL B CA 1
ATOM 2039 C C . VAL B 1 77 ? 3.902 -4.648 1.115 1 98.94 77 VAL B C 1
ATOM 2041 O O . VAL B 1 77 ? 4.68 -5.023 1.996 1 98.94 77 VAL B O 1
ATOM 2044 N N . SER B 1 78 ? 2.973 -3.732 1.323 1 98.94 78 SER B N 1
ATOM 2045 C CA . SER B 1 78 ? 2.869 -3.021 2.594 1 98.94 78 SER B CA 1
ATOM 2046 C C . SER B 1 78 ? 2.482 -3.969 3.727 1 98.94 78 SER B C 1
ATOM 2048 O O . SER B 1 78 ? 2.984 -3.844 4.844 1 98.94 78 SER B O 1
ATOM 2050 N N . SER B 1 79 ? 1.596 -4.902 3.443 1 98.94 79 SER B N 1
ATOM 2051 C CA . SER B 1 79 ? 1.197 -5.879 4.449 1 98.94 79 SER B CA 1
ATOM 2052 C C . SER B 1 79 ? 2.383 -6.73 4.895 1 98.94 79 SER B C 1
ATOM 2054 O O . SER B 1 79 ? 2.586 -6.945 6.09 1 98.94 79 SER B O 1
ATOM 2056 N N . VAL B 1 80 ? 3.15 -7.188 3.926 1 98.94 80 VAL B N 1
ATOM 2057 C CA . VAL B 1 80 ? 4.324 -7.984 4.266 1 98.94 80 VAL B CA 1
ATOM 2058 C C . VAL B 1 80 ? 5.289 -7.156 5.109 1 98.94 80 VAL B C 1
ATOM 2060 O O . VAL B 1 80 ? 5.832 -7.641 6.102 1 98.94 80 VAL B O 1
ATOM 2063 N N . THR B 1 81 ? 5.504 -5.91 4.691 1 98.94 81 THR B N 1
ATOM 2064 C CA . THR B 1 81 ? 6.445 -5.031 5.379 1 98.94 81 THR B CA 1
ATOM 2065 C C . THR B 1 81 ? 6.051 -4.863 6.844 1 98.94 81 THR B C 1
ATOM 2067 O O . THR B 1 81 ? 6.855 -5.105 7.742 1 98.94 81 THR B O 1
ATOM 2070 N N . VAL B 1 82 ? 4.816 -4.598 7.133 1 98.94 82 VAL B N 1
ATOM 2071 C CA . VAL B 1 82 ? 4.332 -4.383 8.492 1 98.94 82 VAL B CA 1
ATOM 2072 C C . VAL B 1 82 ? 4.395 -5.691 9.273 1 98.94 82 VAL B C 1
ATOM 2074 O O . VAL B 1 82 ? 4.926 -5.73 10.391 1 98.94 82 VAL B O 1
ATOM 2077 N N . VAL B 1 83 ? 3.896 -6.793 8.711 1 98.94 83 VAL B N 1
ATOM 2078 C CA . VAL B 1 83 ? 3.824 -8.078 9.391 1 98.94 83 VAL B CA 1
ATOM 2079 C C . VAL B 1 83 ? 5.234 -8.594 9.68 1 98.94 83 VAL B C 1
ATOM 2081 O O . VAL B 1 83 ? 5.484 -9.18 10.742 1 98.94 83 VAL B O 1
ATOM 2084 N N . SER B 1 84 ? 6.113 -8.344 8.742 1 98.88 84 SER B N 1
ATOM 2085 C CA . SER B 1 84 ? 7.484 -8.812 8.914 1 98.88 84 SER B CA 1
ATOM 2086 C C . SER B 1 84 ? 8.141 -8.172 10.133 1 98.88 84 SER B C 1
ATOM 2088 O O . SER B 1 84 ? 8.891 -8.828 10.859 1 98.88 84 SER B O 1
ATOM 2090 N N . HIS B 1 85 ? 7.895 -6.863 10.336 1 98.81 85 HIS B N 1
ATOM 2091 C CA . HIS B 1 85 ? 8.398 -6.176 11.523 1 98.81 85 HIS B CA 1
ATOM 2092 C C . HIS B 1 85 ? 7.852 -6.812 12.797 1 98.81 85 HIS B C 1
ATOM 2094 O O . HIS B 1 85 ? 8.609 -7.102 13.727 1 98.81 85 HIS B O 1
ATOM 2100 N N . LEU B 1 86 ? 6.637 -7.074 12.812 1 98.38 86 LEU B N 1
ATOM 2101 C CA . LEU B 1 86 ? 5.957 -7.574 14.008 1 98.38 86 LEU B CA 1
ATOM 2102 C C . LEU B 1 86 ? 6.371 -9.016 14.305 1 98.38 86 LEU B C 1
ATOM 2104 O O . LEU B 1 86 ? 6.367 -9.438 15.461 1 98.38 86 LEU B O 1
ATOM 2108 N N . GLU B 1 87 ? 6.781 -9.719 13.258 1 98.06 87 GLU B N 1
ATOM 2109 C CA . GLU B 1 87 ? 7.176 -11.109 13.422 1 98.06 87 GLU B CA 1
ATOM 2110 C C . GLU B 1 87 ? 8.68 -11.234 13.656 1 98.06 87 GLU B C 1
ATOM 2112 O O . GLU B 1 87 ? 9.211 -12.344 13.742 1 98.06 87 GLU B O 1
ATOM 2117 N N . GLY B 1 88 ? 9.375 -10.148 13.695 1 97.88 88 GLY B N 1
ATOM 2118 C CA . GLY B 1 88 ? 10.797 -10.164 14 1 97.88 88 GLY B CA 1
ATOM 2119 C C . GLY B 1 88 ? 11.656 -10.57 12.82 1 97.88 88 GLY B C 1
ATOM 2120 O O . GLY B 1 88 ? 12.75 -11.117 12.992 1 97.88 88 GLY B O 1
ATOM 2121 N N . TYR B 1 89 ? 11.211 -10.43 11.648 1 98.25 89 TYR B N 1
ATOM 2122 C CA . TYR B 1 89 ? 11.891 -10.703 10.391 1 98.25 89 TYR B CA 1
ATOM 2123 C C . TYR B 1 89 ? 11.711 -9.539 9.414 1 98.25 89 TYR B C 1
ATOM 2125 O O . TYR B 1 89 ? 11.148 -9.711 8.336 1 98.25 89 TYR B O 1
ATOM 2133 N N . PRO B 1 90 ? 12.234 -8.414 9.805 1 98.81 90 PRO B N 1
ATOM 2134 C CA . PRO B 1 90 ? 11.906 -7.184 9.086 1 98.81 90 PRO B CA 1
ATOM 2135 C C . PRO B 1 90 ? 12.336 -7.223 7.621 1 98.81 90 PRO B C 1
ATOM 2137 O O . PRO B 1 90 ? 13.508 -7.488 7.328 1 98.81 90 PRO B O 1
ATOM 2140 N N . LEU B 1 91 ? 11.406 -6.961 6.727 1 98.94 91 LEU B N 1
ATOM 2141 C CA . LEU B 1 91 ? 11.609 -6.891 5.281 1 98.94 91 LEU B CA 1
ATOM 2142 C C . LEU B 1 91 ? 11.086 -5.574 4.723 1 98.94 91 LEU B C 1
ATOM 2144 O O . LEU B 1 91 ? 9.875 -5.324 4.75 1 98.94 91 LEU B O 1
ATOM 2148 N N . PRO B 1 92 ? 11.977 -4.73 4.18 1 98.94 92 PRO B N 1
ATOM 2149 C CA . PRO B 1 92 ? 11.484 -3.539 3.484 1 98.94 92 PRO B CA 1
ATOM 2150 C C . PRO B 1 92 ? 10.789 -3.867 2.164 1 98.94 92 PRO B C 1
ATOM 2152 O O . PRO B 1 92 ? 10.922 -4.984 1.653 1 98.94 92 PRO B O 1
ATOM 2155 N N . GLY B 1 93 ? 9.984 -2.924 1.735 1 98.81 93 GLY B N 1
ATOM 2156 C CA . GLY B 1 93 ? 9.305 -3.059 0.456 1 98.81 93 GLY B CA 1
ATOM 2157 C C . GLY B 1 93 ? 9.703 -1.992 -0.546 1 98.81 93 GLY B C 1
ATOM 2158 O O . GLY B 1 93 ? 10.305 -0.982 -0.178 1 98.81 93 GLY B O 1
ATOM 2159 N N . PHE B 1 94 ? 9.43 -2.219 -1.791 1 98.69 94 PHE B N 1
ATOM 2160 C CA . PHE B 1 94 ? 9.484 -1.2 -2.834 1 98.69 94 PHE B CA 1
ATOM 2161 C C . PHE B 1 94 ? 8.297 -1.332 -3.783 1 98.69 94 PHE B C 1
ATOM 2163 O O . PHE B 1 94 ? 7.781 -2.434 -3.992 1 98.69 94 PHE B O 1
ATOM 2170 N N . ILE B 1 95 ? 7.898 -0.198 -4.297 1 98.31 95 ILE B N 1
ATOM 2171 C CA . ILE B 1 95 ? 6.793 -0.144 -5.25 1 98.31 95 ILE B CA 1
ATOM 2172 C C . ILE B 1 95 ? 7.32 0.216 -6.637 1 98.31 95 ILE B C 1
ATOM 2174 O O . ILE B 1 95 ? 8.164 1.103 -6.773 1 98.31 95 ILE B O 1
ATOM 2178 N N . ILE B 1 96 ? 6.859 -0.518 -7.609 1 97.69 96 ILE B N 1
ATOM 2179 C CA . ILE B 1 96 ? 7.262 -0.296 -8.992 1 97.69 96 ILE B CA 1
ATOM 2180 C C . ILE B 1 96 ? 6.184 0.502 -9.719 1 97.69 96 ILE B C 1
ATOM 2182 O O . ILE B 1 96 ? 5.047 0.044 -9.859 1 97.69 96 ILE B O 1
ATOM 2186 N N . ARG B 1 97 ? 6.559 1.625 -10.234 1 95.38 97 ARG B N 1
ATOM 2187 C CA . ARG B 1 97 ? 5.637 2.48 -10.969 1 95.38 97 ARG B CA 1
ATOM 2188 C C . ARG B 1 97 ? 5.406 1.949 -12.383 1 95.38 97 ARG B C 1
ATOM 2190 O O . ARG B 1 97 ? 6.305 1.354 -12.977 1 95.38 97 ARG B O 1
ATOM 2197 N N . LYS B 1 98 ? 4.301 2.281 -12.922 1 89.75 98 LYS B N 1
ATOM 2198 C CA . LYS B 1 98 ? 3.994 1.901 -14.297 1 89.75 98 LYS B CA 1
ATOM 2199 C C . LYS B 1 98 ? 4.738 2.785 -15.297 1 89.75 98 LYS B C 1
ATOM 2201 O O . LYS B 1 98 ? 5.172 2.314 -16.344 1 89.75 98 LYS B O 1
ATOM 2206 N N . GLN B 1 99 ? 4.828 4.008 -14.898 1 82.94 99 GLN B N 1
ATOM 2207 C CA . GLN B 1 99 ? 5.566 4.996 -15.68 1 82.94 99 GLN B CA 1
ATOM 2208 C C . GLN B 1 99 ? 6.664 5.648 -14.844 1 82.94 99 GLN B C 1
ATOM 2210 O O . GLN B 1 99 ? 6.543 5.746 -13.617 1 82.94 99 GLN B O 1
ATOM 2215 N N . SER B 1 100 ? 7.648 6.172 -15.547 1 76.38 100 SER B N 1
ATOM 2216 C CA . SER B 1 100 ? 8.766 6.789 -14.844 1 76.38 100 SER B CA 1
ATOM 2217 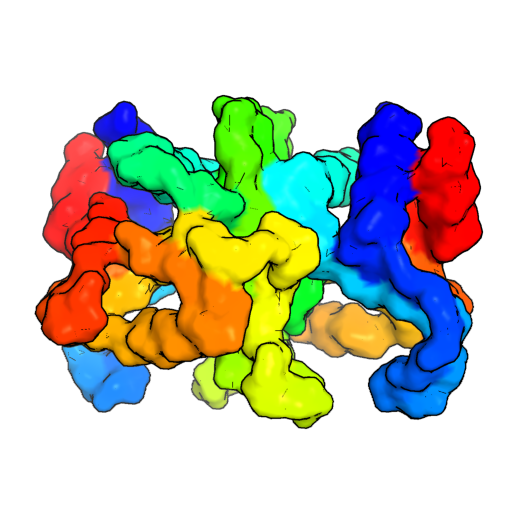C C . SER B 1 100 ? 8.367 8.117 -14.219 1 76.38 100 SER B C 1
ATOM 2219 O O . SER B 1 100 ? 7.402 8.75 -14.656 1 76.38 100 SER B O 1
ATOM 2221 N N . LYS B 1 101 ? 8.969 8.562 -13.086 1 69 101 LYS B N 1
ATOM 2222 C CA . LYS B 1 101 ? 8.695 9.812 -12.383 1 69 101 LYS B CA 1
ATOM 2223 C C . LYS B 1 101 ? 9.023 11.023 -13.258 1 69 101 LYS B C 1
ATOM 2225 O O . LYS B 1 101 ? 9 12.156 -12.781 1 69 101 LYS B O 1
ATOM 2230 N N . GLY B 1 102 ? 8.875 10.906 -14.547 1 58.94 102 GLY B N 1
ATOM 2231 C CA . GLY B 1 102 ? 9.148 12.016 -15.445 1 58.94 102 GLY B CA 1
ATOM 2232 C C . GLY B 1 102 ? 10.633 12.273 -15.641 1 58.94 102 GLY B C 1
ATOM 2233 O O . GLY B 1 102 ? 11.109 12.367 -16.766 1 58.94 102 GLY B O 1
ATOM 2234 N N . HIS B 1 103 ? 11.25 12.773 -14.344 1 53.72 103 HIS B N 1
ATOM 2235 C CA . HIS B 1 103 ? 12.641 13.156 -14.547 1 53.72 103 HIS B CA 1
ATOM 2236 C C . HIS B 1 103 ? 13.555 11.938 -14.578 1 53.72 103 HIS B C 1
ATOM 2238 O O . HIS B 1 103 ? 13.727 11.258 -13.562 1 53.72 103 HIS B O 1
ATOM 2244 N N . GLY B 1 104 ? 13.961 11.398 -15.742 1 50.41 104 GLY B N 1
ATOM 2245 C CA . GLY B 1 104 ? 14.922 10.391 -16.156 1 50.41 104 GLY B CA 1
ATOM 2246 C C . GLY B 1 104 ? 14.375 8.977 -16.078 1 50.41 104 GLY B C 1
ATOM 2247 O O . GLY B 1 104 ? 13.547 8.672 -15.219 1 50.41 104 GLY B O 1
ATOM 2248 N N . THR B 1 105 ? 14.445 8.219 -17.125 1 49.22 105 THR B N 1
ATOM 2249 C CA . THR B 1 105 ? 14.016 6.863 -17.438 1 49.22 105 THR B CA 1
ATOM 2250 C C . THR B 1 105 ? 14.305 5.914 -16.281 1 49.22 105 THR B C 1
ATOM 2252 O O . THR B 1 105 ? 13.758 4.812 -16.219 1 49.22 105 THR B O 1
ATOM 2255 N N . ASN B 1 106 ? 15.125 6.324 -15.289 1 55.47 106 ASN B N 1
ATOM 2256 C CA . ASN B 1 106 ? 15.703 5.301 -14.43 1 55.47 106 ASN B CA 1
ATOM 2257 C C . ASN B 1 106 ? 15.078 5.316 -13.039 1 55.47 106 ASN B C 1
ATOM 2259 O O . ASN B 1 106 ? 15.547 4.621 -12.133 1 55.47 106 ASN B O 1
ATOM 2263 N N . GLN B 1 107 ? 13.789 6 -12.945 1 81.19 107 GLN B N 1
ATOM 2264 C CA . GLN B 1 107 ? 13.344 6.09 -11.555 1 81.19 107 GLN B CA 1
ATOM 2265 C C . GLN B 1 107 ? 11.977 5.441 -11.367 1 81.19 107 GLN B C 1
ATOM 2267 O O . GLN B 1 107 ? 11.008 6.109 -11 1 81.19 107 GLN B O 1
ATOM 2272 N N . TYR B 1 108 ? 11.969 4.047 -11.555 1 91.69 108 TYR B N 1
ATOM 2273 C CA . TYR B 1 108 ? 10.719 3.301 -11.508 1 91.69 108 TYR B CA 1
ATOM 2274 C C . TYR B 1 108 ? 10.422 2.807 -10.094 1 91.69 108 TYR B C 1
ATOM 2276 O O . TYR B 1 108 ? 9.289 2.426 -9.789 1 91.69 108 TYR B O 1
ATOM 2284 N N . LEU B 1 109 ? 11.398 2.801 -9.297 1 95.94 109 LEU B N 1
ATOM 2285 C CA . LEU B 1 109 ? 11.172 2.156 -8.008 1 95.94 109 LEU B CA 1
ATOM 2286 C C . LEU B 1 109 ? 11.094 3.189 -6.891 1 95.94 109 LEU B C 1
ATOM 2288 O O . LEU B 1 109 ? 11.898 4.121 -6.844 1 95.94 109 LEU B O 1
ATOM 2292 N N . GLU B 1 110 ? 10.117 3.008 -6.043 1 96.75 110 GLU B N 1
ATOM 2293 C CA . GLU B 1 110 ? 9.992 3.756 -4.797 1 96.75 110 GLU B CA 1
ATOM 2294 C C . GLU B 1 110 ? 10.484 2.932 -3.609 1 96.75 110 GLU B C 1
ATOM 2296 O O . GLU B 1 110 ? 10.203 1.733 -3.52 1 96.75 110 GLU B O 1
ATOM 2301 N N . GLY B 1 111 ? 11.164 3.586 -2.658 1 97.12 111 GLY B N 1
ATOM 2302 C CA . GLY B 1 111 ? 11.594 2.896 -1.451 1 97.12 111 GLY B CA 1
ATOM 2303 C C . GLY B 1 111 ? 13 2.342 -1.552 1 97.12 111 GLY B C 1
ATOM 2304 O O . GLY B 1 111 ? 13.43 1.559 -0.7 1 97.12 111 GLY B O 1
ATOM 2305 N N . LEU B 1 112 ? 13.797 2.777 -2.463 1 96.19 112 LEU B N 1
ATOM 2306 C CA . LEU B 1 112 ? 15.062 2.143 -2.805 1 96.19 112 LEU B CA 1
ATOM 2307 C C . LEU B 1 112 ? 16.125 2.457 -1.76 1 96.19 112 LEU B C 1
ATOM 2309 O O . LEU B 1 112 ? 17.141 1.763 -1.676 1 96.19 112 LEU B O 1
ATOM 2313 N N . LYS B 1 113 ? 15.945 3.475 -0.94 1 96.69 113 LYS B N 1
ATOM 2314 C CA . LYS B 1 113 ? 16.922 3.801 0.091 1 96.69 113 LYS B CA 1
ATOM 2315 C C . LYS B 1 113 ? 17.031 2.68 1.119 1 96.69 113 LYS B C 1
ATOM 2317 O O . LYS B 1 113 ? 17.984 2.65 1.912 1 96.69 113 LYS B O 1
ATOM 2322 N N . ASN B 1 114 ? 16.109 1.768 1.091 1 98.38 114 ASN B N 1
ATOM 2323 C CA . ASN B 1 114 ? 16.125 0.653 2.033 1 98.38 114 ASN B CA 1
ATOM 2324 C C . ASN B 1 114 ? 16.891 -0.542 1.479 1 98.38 114 ASN B C 1
ATOM 2326 O O . ASN B 1 114 ? 16.953 -1.598 2.113 1 98.38 114 ASN B O 1
ATOM 2330 N N . PHE B 1 115 ? 17.484 -0.412 0.295 1 98.31 115 PHE B N 1
ATOM 2331 C CA . PHE B 1 115 ? 18.109 -1.537 -0.382 1 98.31 115 PHE B CA 1
ATOM 2332 C C . PHE B 1 115 ? 19.531 -1.182 -0.816 1 98.31 115 PHE B C 1
ATOM 2334 O O . PHE B 1 115 ? 19.844 -0.006 -1 1 98.31 115 PHE B O 1
ATOM 2341 N N . GLU B 1 116 ? 20.328 -2.199 -0.969 1 97.88 116 GLU B N 1
ATOM 2342 C CA . GLU B 1 116 ? 21.656 -2.113 -1.57 1 97.88 116 GLU B CA 1
ATOM 2343 C C . GLU B 1 116 ? 21.75 -2.98 -2.822 1 97.88 116 GLU B C 1
ATOM 2345 O O . GLU B 1 116 ? 21.047 -3.984 -2.943 1 97.88 116 GLU B O 1
ATOM 2350 N N . PRO B 1 117 ? 22.641 -2.508 -3.713 1 97.06 117 PRO B N 1
ATOM 2351 C CA . PRO B 1 117 ? 22.859 -3.375 -4.875 1 97.06 117 PRO B CA 1
ATOM 2352 C C . PRO B 1 117 ? 23.188 -4.809 -4.48 1 97.06 117 PRO B C 1
ATOM 2354 O O . PRO B 1 117 ? 23.938 -5.031 -3.521 1 97.06 117 PRO B O 1
ATOM 2357 N N . GLY B 1 118 ? 22.547 -5.754 -5.203 1 98.31 118 GLY B N 1
ATOM 2358 C CA . GLY B 1 118 ? 22.844 -7.156 -4.953 1 98.31 118 GLY B CA 1
ATOM 2359 C C . GLY B 1 118 ? 21.859 -7.805 -3.992 1 98.31 118 GLY B C 1
ATOM 2360 O O . GLY B 1 118 ? 21.844 -9.031 -3.854 1 98.31 118 GLY B O 1
ATOM 2361 N N . HIS B 1 119 ? 21.047 -6.98 -3.355 1 98.62 119 HIS B N 1
ATOM 2362 C CA . HIS B 1 119 ? 20.078 -7.559 -2.432 1 98.62 119 HIS B CA 1
ATOM 2363 C C . HIS B 1 119 ? 19.125 -8.5 -3.154 1 98.62 119 HIS B C 1
ATOM 2365 O O . HIS B 1 119 ? 18.656 -8.195 -4.254 1 98.62 119 HIS B O 1
ATOM 2371 N N . ASN B 1 120 ? 18.844 -9.68 -2.527 1 98.75 120 ASN B N 1
ATOM 2372 C CA . ASN B 1 120 ? 17.828 -10.609 -2.994 1 98.75 120 ASN B CA 1
ATOM 2373 C C . ASN B 1 120 ? 16.422 -10.141 -2.621 1 98.75 120 ASN B C 1
ATOM 2375 O O . ASN B 1 120 ? 16.156 -9.852 -1.454 1 98.75 120 ASN B O 1
ATOM 2379 N N . VAL B 1 121 ? 15.562 -10.125 -3.623 1 98.81 121 VAL B N 1
ATOM 2380 C CA . VAL B 1 121 ? 14.211 -9.664 -3.354 1 98.81 121 VAL B CA 1
ATOM 2381 C C . VAL B 1 121 ? 13.195 -10.609 -4 1 98.81 121 VAL B C 1
ATOM 2383 O O . VAL B 1 121 ? 13.555 -11.383 -4.891 1 98.81 121 VAL B O 1
ATOM 2386 N N . CYS B 1 122 ? 11.969 -10.578 -3.533 1 98.81 122 CYS B N 1
ATOM 2387 C CA . CYS B 1 122 ? 10.844 -11.273 -4.148 1 98.81 122 CYS B CA 1
ATOM 2388 C C . CYS B 1 122 ? 9.836 -10.289 -4.715 1 98.81 122 CYS B C 1
ATOM 2390 O O . CYS B 1 122 ? 9.609 -9.227 -4.129 1 98.81 122 CYS B O 1
ATOM 2392 N N . LEU B 1 123 ? 9.211 -10.664 -5.789 1 98.88 123 LEU B N 1
ATOM 2393 C CA . LEU B 1 123 ? 8.133 -9.875 -6.367 1 98.88 123 LEU B CA 1
ATOM 2394 C C . LEU B 1 123 ? 6.773 -10.469 -6.012 1 98.88 123 LEU B C 1
ATOM 2396 O O . LEU B 1 123 ? 6.602 -11.688 -6.023 1 98.88 123 LEU B O 1
ATOM 2400 N N . LEU B 1 124 ? 5.898 -9.586 -5.664 1 98.88 124 LEU B N 1
ATOM 2401 C CA . LEU B 1 124 ? 4.547 -9.992 -5.289 1 98.88 124 LEU B CA 1
ATOM 2402 C C . LEU B 1 124 ? 3.529 -9.508 -6.316 1 98.88 124 LEU B C 1
ATOM 2404 O O . LEU B 1 124 ? 3.664 -8.414 -6.867 1 98.88 124 LEU B O 1
ATOM 2408 N N . GLU B 1 125 ? 2.477 -10.312 -6.484 1 98.62 125 GLU B N 1
ATOM 2409 C CA . GLU B 1 125 ? 1.387 -10.008 -7.406 1 98.62 125 GLU B CA 1
ATOM 2410 C C . GLU B 1 125 ? 0.063 -10.57 -6.906 1 98.62 125 GLU B C 1
ATOM 2412 O O . GLU B 1 125 ? 0.039 -11.625 -6.262 1 98.62 125 GLU B O 1
ATOM 2417 N N . ASP B 1 126 ? -1.017 -9.852 -7.199 1 98.12 126 ASP B N 1
ATOM 2418 C CA . ASP B 1 126 ? -2.316 -10.32 -6.734 1 98.12 126 ASP B CA 1
ATOM 2419 C C . ASP B 1 126 ? -2.82 -11.477 -7.598 1 98.12 126 ASP B C 1
ATOM 2421 O O . ASP B 1 126 ? -3.035 -12.586 -7.102 1 98.12 126 ASP B O 1
ATOM 2425 N N . VAL B 1 127 ? -2.92 -11.227 -8.938 1 97.38 127 VAL B N 1
ATOM 2426 C CA . VAL B 1 127 ? -3.426 -12.242 -9.859 1 97.38 127 VAL B CA 1
ATOM 2427 C C . VAL B 1 127 ? -2.447 -12.422 -11.016 1 97.38 127 VAL B C 1
ATOM 2429 O O . VAL B 1 127 ? -2.002 -11.445 -11.617 1 97.38 127 VAL B O 1
ATOM 2432 N N . ILE B 1 128 ? -2.139 -13.695 -11.281 1 97.44 128 ILE B N 1
ATOM 2433 C CA . ILE B 1 128 ? -1.256 -14.031 -12.391 1 97.44 128 ILE B CA 1
ATOM 2434 C C . ILE B 1 128 ? -2.084 -14.516 -13.578 1 97.44 128 ILE B C 1
ATOM 2436 O O . ILE B 1 128 ? -2.783 -15.531 -13.477 1 97.44 128 ILE B O 1
ATOM 2440 N N . THR B 1 129 ? -2.008 -13.82 -14.641 1 95.31 129 THR B N 1
ATOM 2441 C CA . THR B 1 129 ? -2.646 -14.258 -15.875 1 95.31 129 THR B CA 1
ATOM 2442 C C . THR B 1 129 ? -1.603 -14.695 -16.891 1 95.31 129 THR B C 1
ATOM 2444 O O . THR B 1 129 ? -1.118 -15.828 -16.844 1 95.31 129 THR B O 1
ATOM 2447 N N . THR B 1 130 ? -1.028 -13.781 -17.656 1 95.12 130 THR B N 1
ATOM 2448 C CA . THR B 1 130 ? -0.003 -14.133 -18.625 1 95.12 130 THR B CA 1
ATOM 2449 C C . THR B 1 130 ? 1.392 -13.961 -18.031 1 95.12 130 THR B C 1
ATOM 2451 O O . THR B 1 130 ? 2.367 -14.5 -18.562 1 95.12 130 THR B O 1
ATOM 2454 N N . GLY B 1 131 ? 1.495 -13.172 -17.078 1 96.12 131 GLY B N 1
ATOM 2455 C CA . GLY B 1 131 ? 2.777 -12.867 -16.469 1 96.12 131 GLY B CA 1
ATOM 2456 C C . GLY B 1 131 ? 3.438 -11.633 -17.062 1 96.12 131 GLY B C 1
ATOM 2457 O O . GLY B 1 131 ? 4.559 -11.281 -16.672 1 96.12 131 GLY B O 1
ATOM 2458 N N . GLY B 1 132 ? 2.809 -10.938 -17.938 1 94.88 132 GLY B N 1
ATOM 2459 C CA . GLY B 1 132 ? 3.373 -9.781 -18.609 1 94.88 132 GLY B CA 1
ATOM 2460 C C . GLY B 1 132 ? 3.787 -8.672 -17.656 1 94.88 132 GLY B C 1
ATOM 2461 O O . GLY B 1 132 ? 4.898 -8.148 -17.766 1 94.88 132 GLY B O 1
ATOM 2462 N N . THR B 1 133 ? 2.9 -8.297 -16.734 1 94.19 133 THR B N 1
ATOM 2463 C CA . THR B 1 133 ? 3.189 -7.266 -15.742 1 94.19 133 THR B CA 1
ATOM 2464 C C . THR B 1 133 ? 4.441 -7.621 -14.945 1 94.19 133 THR B C 1
ATOM 2466 O O . THR B 1 133 ? 5.293 -6.762 -14.703 1 94.19 133 THR B O 1
ATOM 2469 N N . LEU B 1 134 ? 4.613 -8.836 -14.602 1 97.81 134 LEU B N 1
ATOM 2470 C CA . LEU B 1 134 ? 5.746 -9.289 -13.805 1 97.81 134 LEU B CA 1
ATOM 2471 C C . LEU B 1 134 ? 7.035 -9.234 -14.617 1 97.81 134 LEU B C 1
ATOM 2473 O O . LEU B 1 134 ? 8.086 -8.859 -14.094 1 97.81 134 LEU B O 1
ATOM 2477 N N . LEU B 1 135 ? 6.977 -9.57 -15.852 1 97.56 135 LEU B N 1
ATOM 2478 C CA . LEU B 1 135 ? 8.172 -9.531 -16.688 1 97.56 135 LEU B CA 1
ATOM 2479 C C . LEU B 1 135 ? 8.656 -8.094 -16.859 1 97.56 135 LEU B C 1
ATOM 2481 O O . LEU B 1 135 ? 9.867 -7.836 -16.859 1 97.56 135 LEU B O 1
ATOM 2485 N N . THR B 1 136 ? 7.703 -7.184 -17.047 1 96.31 136 THR B N 1
ATOM 2486 C CA . THR B 1 136 ? 8.055 -5.77 -17.078 1 96.31 136 THR B CA 1
ATOM 2487 C C . THR B 1 136 ? 8.703 -5.352 -15.75 1 96.31 136 THR B C 1
ATOM 2489 O O . THR B 1 136 ? 9.711 -4.648 -15.742 1 96.31 136 THR B O 1
ATOM 2492 N N . ALA B 1 137 ? 8.141 -5.777 -14.664 1 97.12 137 ALA B N 1
ATOM 2493 C CA . ALA B 1 137 ? 8.664 -5.469 -13.336 1 97.12 137 ALA B CA 1
ATOM 2494 C C . ALA B 1 137 ? 10.078 -6.012 -13.164 1 97.12 137 ALA B C 1
ATOM 2496 O O . ALA B 1 137 ? 10.945 -5.336 -12.602 1 97.12 137 ALA B O 1
ATOM 2497 N N . VAL B 1 138 ? 10.289 -7.207 -13.625 1 97.44 138 VAL B N 1
ATOM 2498 C CA . VAL B 1 138 ? 11.594 -7.859 -13.531 1 97.44 138 VAL B CA 1
ATOM 2499 C C . VAL B 1 138 ? 12.664 -6.969 -14.148 1 97.44 138 VAL B C 1
ATOM 2501 O O . VAL B 1 138 ? 13.719 -6.742 -13.555 1 97.44 138 VAL B O 1
ATOM 2504 N N . GLU B 1 139 ? 12.414 -6.441 -15.289 1 96.12 139 GLU B N 1
ATOM 2505 C CA . GLU B 1 139 ? 13.367 -5.586 -15.984 1 96.12 139 GLU B CA 1
ATOM 2506 C C . GLU B 1 139 ? 13.688 -4.336 -15.172 1 96.12 139 GLU B C 1
ATOM 2508 O O . GLU B 1 139 ? 14.852 -3.959 -15.031 1 96.12 139 GLU B O 1
ATOM 2513 N N . ARG B 1 140 ? 12.734 -3.725 -14.664 1 95.81 140 ARG B N 1
ATOM 2514 C CA . ARG B 1 140 ? 12.898 -2.5 -13.891 1 95.81 140 ARG B CA 1
ATOM 2515 C C . ARG B 1 140 ? 13.695 -2.76 -12.617 1 95.81 140 ARG B C 1
ATOM 2517 O O . ARG B 1 140 ? 14.523 -1.939 -12.219 1 95.81 140 ARG B O 1
ATOM 2524 N N . VAL B 1 141 ? 13.461 -3.875 -11.992 1 97.56 141 VAL B N 1
ATOM 2525 C CA . VAL B 1 141 ? 14.117 -4.227 -10.734 1 97.56 141 VAL B CA 1
ATOM 2526 C C . VAL B 1 141 ? 15.586 -4.562 -11.008 1 97.56 141 VAL B C 1
ATOM 2528 O O . VAL B 1 141 ? 16.469 -4.094 -10.289 1 97.56 141 VAL B O 1
ATOM 2531 N N . ARG B 1 142 ? 15.82 -5.297 -12.031 1 96.44 142 ARG B N 1
ATOM 2532 C CA . ARG B 1 142 ? 17.188 -5.645 -12.406 1 96.44 142 ARG B CA 1
ATOM 2533 C C . ARG B 1 142 ? 17.984 -4.395 -12.75 1 96.44 142 ARG B C 1
ATOM 2535 O O . ARG B 1 142 ? 19.172 -4.305 -12.422 1 96.44 142 ARG B O 1
ATOM 2542 N N . ASP B 1 143 ? 17.359 -3.477 -13.391 1 95.25 143 ASP B N 1
ATOM 2543 C CA . ASP B 1 143 ? 18.016 -2.227 -13.781 1 95.25 143 ASP B CA 1
ATOM 2544 C C . ASP B 1 143 ? 18.484 -1.454 -12.555 1 95.25 143 ASP B C 1
ATOM 2546 O O . ASP B 1 143 ? 19.375 -0.6 -12.656 1 95.25 143 ASP B O 1
ATOM 2550 N N . GLN B 1 144 ? 17.922 -1.766 -11.406 1 95.5 144 GLN B N 1
ATOM 2551 C CA . GLN B 1 144 ? 18.328 -1.087 -10.18 1 95.5 144 GLN B CA 1
ATOM 2552 C C . GLN B 1 144 ? 19.359 -1.911 -9.406 1 95.5 144 GLN B C 1
ATOM 2554 O O . GLN B 1 144 ? 19.734 -1.557 -8.281 1 95.5 144 GLN B O 1
ATOM 2559 N N . GLY B 1 145 ? 19.734 -3.051 -9.93 1 96.88 145 GLY B N 1
ATOM 2560 C CA . GLY B 1 145 ? 20.812 -3.846 -9.359 1 96.88 145 GLY B CA 1
ATOM 2561 C C . GLY B 1 145 ? 20.344 -4.812 -8.289 1 96.88 145 GLY B C 1
ATOM 2562 O O . GLY B 1 145 ? 21.141 -5.32 -7.508 1 96.88 145 GLY B O 1
ATOM 2563 N N . LEU B 1 146 ? 19.078 -5.035 -8.18 1 98.12 146 LEU B N 1
ATOM 2564 C CA . LEU B 1 146 ? 18.562 -6.008 -7.234 1 98.12 146 LEU B CA 1
ATOM 2565 C C . LEU B 1 146 ? 18.422 -7.383 -7.883 1 98.12 146 LEU B C 1
ATOM 2567 O O . LEU B 1 146 ? 18.266 -7.484 -9.102 1 98.12 146 LEU B O 1
ATOM 2571 N N . ASN B 1 147 ? 18.531 -8.406 -7.043 1 98.38 147 ASN B N 1
ATOM 2572 C CA . ASN B 1 147 ? 18.422 -9.781 -7.512 1 98.38 147 ASN B CA 1
ATOM 2573 C C . ASN B 1 147 ? 17.047 -10.383 -7.191 1 98.38 147 ASN B C 1
ATOM 2575 O O . ASN B 1 147 ? 16.688 -10.523 -6.02 1 98.38 147 ASN B O 1
ATOM 2579 N N . ILE B 1 148 ? 16.344 -10.758 -8.203 1 98.56 148 ILE B N 1
ATOM 2580 C CA . ILE B 1 148 ? 15.031 -11.367 -7.984 1 98.56 148 ILE B CA 1
ATOM 2581 C C . ILE B 1 148 ? 15.195 -12.867 -7.773 1 98.56 148 ILE B C 1
ATOM 2583 O O . ILE B 1 148 ? 15.602 -13.594 -8.688 1 98.56 148 ILE B O 1
ATOM 2587 N N . VAL B 1 149 ? 14.758 -13.305 -6.602 1 98.12 149 VAL B N 1
ATOM 2588 C CA . VAL B 1 149 ? 15.008 -14.711 -6.289 1 98.12 149 VAL B CA 1
ATOM 2589 C C . VAL B 1 149 ? 13.68 -15.453 -6.156 1 98.12 149 VAL B C 1
ATOM 2591 O O . VAL B 1 149 ? 13.664 -16.672 -5.969 1 98.12 149 VAL B O 1
ATOM 2594 N N . GLY B 1 150 ? 12.586 -14.695 -6.227 1 97.25 150 GLY B N 1
ATOM 2595 C CA . GLY B 1 150 ? 11.266 -15.312 -6.141 1 97.25 150 GLY B CA 1
ATOM 2596 C C . GLY B 1 150 ? 10.164 -14.422 -6.676 1 97.25 150 GLY B C 1
ATOM 2597 O O . GLY B 1 150 ? 10.227 -13.195 -6.559 1 97.25 150 GLY B O 1
ATOM 2598 N N . ILE B 1 151 ? 9.188 -15.086 -7.281 1 98.75 151 ILE B N 1
ATOM 2599 C CA . ILE B 1 151 ? 7.949 -14.445 -7.707 1 98.75 151 ILE B CA 1
ATOM 2600 C C . ILE B 1 151 ? 6.758 -15.156 -7.074 1 98.75 151 ILE B C 1
ATOM 2602 O O . ILE B 1 151 ? 6.625 -16.375 -7.184 1 98.75 151 ILE B O 1
ATOM 2606 N N . MET B 1 152 ? 5.965 -14.367 -6.371 1 98.69 152 MET B N 1
ATOM 2607 C CA . MET B 1 152 ? 4.859 -14.945 -5.602 1 98.69 152 MET B CA 1
ATOM 2608 C C . MET B 1 152 ? 3.555 -14.211 -5.898 1 98.69 152 MET B C 1
ATOM 2610 O O . MET B 1 152 ? 3.559 -13.008 -6.168 1 98.69 152 MET B O 1
ATOM 2614 N N . GLY B 1 153 ? 2.475 -14.906 -5.867 1 98.75 153 GLY B N 1
ATOM 2615 C CA . GLY B 1 153 ? 1.17 -14.32 -6.113 1 98.75 153 GLY B CA 1
ATOM 2616 C C . GLY B 1 153 ? 0.081 -14.883 -5.223 1 98.75 153 GLY B C 1
ATOM 2617 O O . GLY B 1 153 ? 0.3 -15.867 -4.512 1 98.75 153 GLY B O 1
ATOM 2618 N N . VAL B 1 154 ? -1.057 -14.234 -5.227 1 98.88 154 VAL B N 1
ATOM 2619 C CA . VAL B 1 154 ? -2.201 -14.727 -4.469 1 98.88 154 VAL B CA 1
ATOM 2620 C C . VAL B 1 154 ? -2.934 -15.797 -5.273 1 98.88 154 VAL B C 1
ATOM 2622 O O . VAL B 1 154 ? -3.158 -16.906 -4.785 1 98.88 154 VAL B O 1
ATOM 2625 N N . LEU B 1 155 ? -3.236 -15.5 -6.57 1 98.88 155 LEU B N 1
ATOM 2626 C CA . LEU B 1 155 ? -4.031 -16.406 -7.387 1 98.88 155 LEU B CA 1
ATOM 2627 C C . LEU B 1 155 ? -3.391 -16.609 -8.758 1 98.88 155 LEU B C 1
ATOM 2629 O O . LEU B 1 155 ? -3.074 -15.633 -9.445 1 98.88 155 LEU B O 1
ATOM 2633 N N . ASP B 1 156 ? -3.193 -17.781 -9.133 1 98.31 156 ASP B N 1
ATOM 2634 C CA . ASP B 1 156 ? -2.822 -18.172 -10.492 1 98.31 156 ASP B CA 1
ATOM 2635 C C . ASP B 1 156 ? -4.055 -18.516 -11.328 1 98.31 156 ASP B C 1
ATOM 2637 O O . ASP B 1 156 ? -4.742 -19.5 -11.039 1 98.31 156 ASP B O 1
ATOM 2641 N N . ARG B 1 157 ? -4.281 -17.75 -12.367 1 96.62 157 ARG B N 1
ATOM 2642 C CA . ARG B 1 157 ? -5.438 -18.016 -13.219 1 96.62 157 ARG B CA 1
ATOM 2643 C C . ARG B 1 157 ? -5.16 -19.156 -14.18 1 96.62 157 ARG B C 1
ATOM 2645 O O . ARG B 1 157 ? -6.051 -19.578 -14.922 1 96.62 157 ARG B O 1
ATOM 2652 N N . GLU B 1 158 ? -3.967 -19.594 -14.219 1 96.62 158 GLU B N 1
ATOM 2653 C CA . GLU B 1 158 ? -3.529 -20.703 -15.055 1 96.62 158 GLU B CA 1
ATOM 2654 C C . GLU B 1 158 ? -3.791 -20.422 -16.531 1 96.62 158 GLU B C 1
ATOM 2656 O O . GLU B 1 158 ? -4.363 -21.25 -17.234 1 96.62 158 GLU B O 1
ATOM 2661 N N . GLN B 1 159 ? -3.342 -19.234 -16.906 1 95.5 159 GLN B N 1
ATOM 2662 C CA . GLN B 1 159 ? -3.521 -18.797 -18.281 1 95.5 159 GLN B CA 1
ATOM 2663 C C . GLN B 1 159 ? -2.18 -18.484 -18.938 1 95.5 159 GLN B C 1
ATOM 2665 O O . GLN B 1 159 ? -2.061 -17.531 -19.703 1 95.5 159 GLN B O 1
ATOM 2670 N N . GLY B 1 160 ? -1.162 -19.25 -18.5 1 96.44 160 GLY B N 1
ATOM 2671 C CA . GLY B 1 160 ? 0.115 -19.188 -19.203 1 96.44 160 GLY B CA 1
ATOM 2672 C C . GLY B 1 160 ? 1.17 -18.406 -18.438 1 96.44 160 GLY B C 1
ATOM 2673 O O . GLY B 1 160 ? 2.338 -18.391 -18.828 1 96.44 160 GLY B O 1
ATOM 2674 N N . GLY B 1 161 ? 0.77 -17.75 -17.359 1 97.19 161 GLY B N 1
ATOM 2675 C CA . GLY B 1 161 ? 1.701 -16.953 -16.578 1 97.19 161 GLY B CA 1
ATOM 2676 C C . GLY B 1 161 ? 2.857 -17.766 -16.016 1 97.19 161 GLY B C 1
ATOM 2677 O O . GLY B 1 161 ? 4.016 -17.359 -16.125 1 97.19 161 GLY B O 1
ATOM 2678 N N . ARG B 1 162 ? 2.613 -18.906 -15.461 1 97.88 162 ARG B N 1
ATOM 2679 C CA . ARG B 1 162 ? 3.645 -19.781 -14.898 1 97.88 162 ARG B CA 1
ATOM 2680 C C . ARG B 1 162 ? 4.664 -20.172 -15.961 1 97.88 162 ARG B C 1
ATOM 2682 O O . ARG B 1 162 ? 5.871 -20.047 -15.75 1 97.88 162 ARG B O 1
ATOM 2689 N N . GLU B 1 163 ? 4.219 -20.594 -17.078 1 98 163 GLU B N 1
ATOM 2690 C CA . GLU B 1 163 ? 5.094 -21.031 -18.156 1 98 163 GLU B CA 1
ATOM 2691 C C . GLU B 1 163 ? 5.953 -19.875 -18.672 1 98 163 GLU B C 1
ATOM 2693 O O . GLU B 1 163 ? 7.152 -20.047 -18.906 1 98 163 GLU B O 1
ATOM 2698 N N . ASN B 1 164 ? 5.32 -18.75 -18.859 1 98.06 164 ASN B N 1
ATOM 2699 C CA . ASN B 1 164 ? 6.043 -17.578 -19.359 1 98.06 164 ASN B CA 1
ATOM 2700 C C . ASN B 1 164 ? 7.133 -17.141 -18.391 1 98.06 164 ASN B C 1
ATOM 2702 O O . ASN B 1 164 ? 8.234 -16.781 -18.812 1 98.06 164 ASN B O 1
ATOM 2706 N N . LEU B 1 165 ? 6.836 -17.172 -17.125 1 98.19 165 LEU B N 1
ATOM 2707 C CA . LEU B 1 165 ? 7.812 -16.781 -16.125 1 98.19 165 LEU B CA 1
ATOM 2708 C C . LEU B 1 165 ? 8.93 -17.812 -16.016 1 98.19 165 LEU B C 1
ATOM 2710 O O . LEU B 1 165 ? 10.102 -17.453 -15.875 1 98.19 165 LEU B O 1
ATOM 2714 N N . GLU B 1 166 ? 8.57 -19.062 -16.109 1 97.62 166 GLU B N 1
ATOM 2715 C CA . GLU B 1 166 ? 9.57 -20.125 -16.094 1 97.62 166 GLU B CA 1
ATOM 2716 C C . GLU B 1 166 ? 10.531 -20 -17.281 1 97.62 166 GLU B C 1
ATOM 2718 O O . GLU B 1 166 ? 11.734 -20.172 -17.125 1 97.62 166 GLU B O 1
ATOM 2723 N N . LYS B 1 167 ? 9.969 -19.719 -18.391 1 97.75 167 LYS B N 1
ATOM 2724 C CA . LYS B 1 167 ? 10.789 -19.516 -19.578 1 97.75 167 LYS B CA 1
ATOM 2725 C C . LYS B 1 167 ? 11.781 -18.375 -19.375 1 97.75 167 LYS B C 1
ATOM 2727 O O . LYS B 1 167 ? 12.891 -18.406 -19.906 1 97.75 167 LYS B O 1
ATOM 2732 N N . ALA B 1 168 ? 11.359 -17.438 -18.656 1 97.31 168 ALA B N 1
ATOM 2733 C CA . ALA B 1 168 ? 12.211 -16.281 -18.391 1 97.31 168 ALA B CA 1
ATOM 2734 C C . ALA B 1 168 ? 13.172 -16.578 -17.234 1 97.31 168 ALA B C 1
ATOM 2736 O O . ALA B 1 168 ? 13.969 -15.711 -16.859 1 97.31 168 ALA B O 1
ATOM 2737 N N . GLY B 1 169 ? 13.039 -17.75 -16.578 1 97.19 169 GLY B N 1
ATOM 2738 C CA . GLY B 1 169 ? 14.008 -18.156 -15.578 1 97.19 169 GLY B CA 1
ATOM 2739 C C . GLY B 1 169 ? 13.516 -17.953 -14.156 1 97.19 169 GLY B C 1
ATOM 2740 O O . GLY B 1 169 ? 14.312 -17.938 -13.219 1 97.19 169 GLY B O 1
ATOM 2741 N N . PHE B 1 170 ? 12.234 -17.766 -14 1 97.44 170 PHE B N 1
ATOM 2742 C CA . PHE B 1 170 ? 11.703 -17.5 -12.672 1 97.44 170 PHE B CA 1
ATOM 2743 C C . PHE B 1 170 ? 10.711 -18.578 -12.258 1 97.44 170 PHE B C 1
ATOM 2745 O O . PHE B 1 170 ? 9.93 -19.062 -13.078 1 97.44 170 PHE B O 1
ATOM 2752 N N . ASP B 1 171 ? 10.766 -18.938 -11 1 94.88 171 ASP B N 1
ATOM 2753 C CA . ASP B 1 171 ? 9.766 -19.828 -10.43 1 94.88 171 ASP B CA 1
ATOM 2754 C C . ASP B 1 171 ? 8.617 -19.047 -9.812 1 94.88 171 ASP B C 1
ATOM 2756 O O . ASP B 1 171 ? 8.836 -18.094 -9.047 1 94.88 171 ASP B O 1
ATOM 2760 N N . LEU B 1 172 ? 7.441 -19.5 -10.109 1 98.06 172 LEU B N 1
ATOM 2761 C CA . LEU B 1 172 ? 6.238 -18.875 -9.57 1 98.06 172 LEU B CA 1
ATOM 2762 C C . LEU B 1 172 ? 5.652 -19.703 -8.438 1 98.06 172 LEU B C 1
ATOM 2764 O O . LEU B 1 172 ? 5.492 -20.922 -8.57 1 98.06 172 LEU B O 1
ATOM 2768 N N . GLN B 1 173 ? 5.422 -19.094 -7.309 1 98.31 173 GLN B N 1
ATOM 2769 C CA . GLN B 1 173 ? 4.668 -19.703 -6.215 1 98.31 173 GLN B CA 1
ATOM 2770 C C . GLN B 1 173 ? 3.416 -18.891 -5.895 1 98.31 173 GLN B C 1
ATOM 2772 O O . GLN B 1 173 ? 3.502 -17.688 -5.598 1 98.31 173 GLN B O 1
ATOM 2777 N N . THR B 1 174 ? 2.33 -19.516 -5.961 1 98.75 174 THR B N 1
ATOM 2778 C CA . THR B 1 174 ? 1.091 -18.812 -5.641 1 98.75 174 THR B CA 1
ATOM 2779 C C . THR B 1 174 ? 0.412 -19.453 -4.43 1 98.75 174 THR B C 1
ATOM 2781 O O . THR B 1 174 ? 0.604 -20.625 -4.148 1 98.75 174 THR B O 1
ATOM 2784 N N . ILE B 1 175 ? -0.343 -18.641 -3.68 1 98.62 175 ILE B N 1
ATOM 2785 C CA . ILE B 1 175 ? -1.096 -19.156 -2.541 1 98.62 175 ILE B CA 1
ATOM 2786 C C . ILE B 1 175 ? -2.189 -20.109 -3.031 1 98.62 175 ILE B C 1
ATOM 2788 O O . ILE B 1 175 ? -2.42 -21.156 -2.436 1 98.62 175 ILE B O 1
ATOM 2792 N N . PHE B 1 176 ? -2.859 -19.641 -4.172 1 98.75 176 PHE B N 1
ATOM 2793 C CA . PHE B 1 176 ? -3.957 -20.469 -4.668 1 98.75 176 PHE B CA 1
ATOM 2794 C C . PHE B 1 176 ? -3.924 -20.562 -6.188 1 98.75 176 PHE B C 1
ATOM 2796 O O . PHE B 1 176 ? -3.521 -19.609 -6.863 1 98.75 176 PHE B O 1
ATOM 2803 N N . THR B 1 177 ? -4.32 -21.672 -6.719 1 98.44 177 THR B N 1
ATOM 2804 C CA . THR B 1 177 ? -5.031 -21.719 -7.992 1 98.44 177 THR B CA 1
ATOM 2805 C C . THR B 1 177 ? -6.535 -21.547 -7.781 1 98.44 177 THR B C 1
ATOM 2807 O O . THR B 1 177 ? -7.008 -21.562 -6.641 1 98.44 177 THR B O 1
ATOM 2810 N N . ARG B 1 178 ? -7.223 -21.391 -8.891 1 97.88 178 ARG B N 1
ATOM 2811 C CA . ARG B 1 178 ? -8.672 -21.281 -8.719 1 97.88 178 ARG B CA 1
ATOM 2812 C C . ARG B 1 178 ? -9.234 -22.516 -8.031 1 97.88 178 ARG B C 1
ATOM 2814 O O . ARG B 1 178 ? -10.031 -22.406 -7.098 1 97.88 178 ARG B O 1
ATOM 2821 N N . LYS B 1 179 ? -8.867 -23.641 -8.5 1 98 179 LYS B N 1
ATOM 2822 C CA . LYS B 1 179 ? -9.336 -24.906 -7.938 1 98 179 LYS B CA 1
ATOM 2823 C C . LYS B 1 179 ? -9 -25 -6.449 1 98 179 LYS B C 1
ATOM 2825 O O . LYS B 1 179 ? -9.859 -25.344 -5.637 1 98 179 LYS B O 1
ATOM 2830 N N . GLU B 1 180 ? -7.77 -24.703 -6.059 1 98.12 180 GLU B N 1
ATOM 2831 C CA . GLU B 1 180 ? -7.348 -24.734 -4.66 1 98.12 180 GLU B CA 1
ATOM 2832 C C . GLU B 1 180 ? -8.156 -23.766 -3.814 1 98.12 180 GLU B C 1
ATOM 2834 O O . GLU B 1 180 ? -8.516 -24.078 -2.676 1 98.12 180 GLU B O 1
ATOM 2839 N N . LEU B 1 181 ? -8.359 -22.547 -4.363 1 98.44 181 LEU B N 1
ATOM 2840 C CA . LEU B 1 181 ? -9.117 -21.531 -3.656 1 98.44 181 LEU B CA 1
ATOM 2841 C C . LEU B 1 181 ? -10.516 -22.031 -3.307 1 98.44 181 LEU B C 1
ATOM 2843 O O . LEU B 1 181 ? -10.93 -21.969 -2.146 1 98.44 181 LEU B O 1
ATOM 2847 N N . LEU B 1 182 ? -11.211 -22.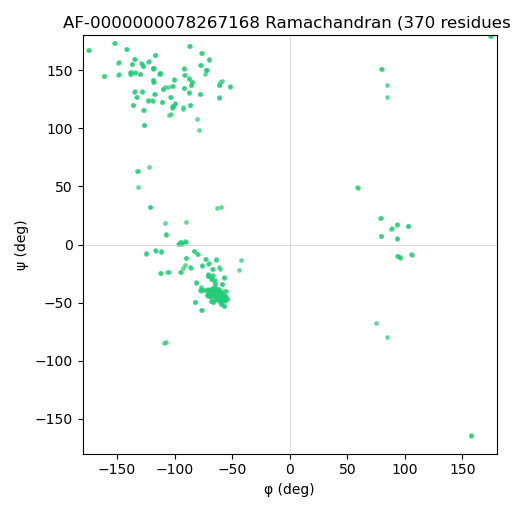641 -4.32 1 97.94 182 LEU B N 1
ATOM 2848 C CA . LEU B 1 182 ? -12.578 -23.109 -4.141 1 97.94 182 LEU B CA 1
ATOM 2849 C C . LEU B 1 182 ? -12.625 -24.281 -3.182 1 97.94 182 LEU B C 1
ATOM 2851 O O . LEU B 1 182 ? -13.5 -24.359 -2.314 1 97.94 182 LEU B O 1
ATOM 2855 N N . GLU B 1 183 ? -11.711 -25.156 -3.26 1 98 183 GLU B N 1
ATOM 2856 C CA . GLU B 1 183 ? -11.672 -26.344 -2.408 1 98 183 GLU B CA 1
ATOM 2857 C C . GLU B 1 183 ? -11.344 -25.984 -0.965 1 98 183 GLU B C 1
ATOM 2859 O O . GLU B 1 183 ? -11.945 -26.516 -0.029 1 98 183 GLU B O 1
ATOM 2864 N N . THR B 1 184 ? -10.383 -25.078 -0.803 1 97.75 184 THR B N 1
ATOM 2865 C CA . THR B 1 184 ? -9.945 -24.672 0.533 1 97.75 184 THR B CA 1
ATOM 2866 C C . THR B 1 184 ? -11.055 -23.922 1.261 1 97.75 184 THR B C 1
ATOM 2868 O O . THR B 1 184 ? -11.242 -24.094 2.469 1 97.75 184 THR B O 1
ATOM 2871 N N . ALA B 1 185 ? -11.797 -23.109 0.514 1 96.69 185 ALA B N 1
ATOM 2872 C CA . ALA B 1 185 ? -12.867 -22.312 1.115 1 96.69 185 ALA B CA 1
ATOM 2873 C C . ALA B 1 185 ? -14 -23.219 1.609 1 96.69 185 ALA B C 1
ATOM 2875 O O . ALA B 1 185 ? -14.727 -22.859 2.539 1 96.69 185 ALA B O 1
ATOM 2876 N N . LYS B 1 186 ? -14.188 -24.422 0.993 1 94.44 186 LYS B N 1
ATOM 2877 C CA . LYS B 1 186 ? -15.25 -25.359 1.335 1 94.44 186 LYS B CA 1
ATOM 2878 C C . LYS B 1 186 ? -14.844 -26.266 2.492 1 94.44 186 LYS B C 1
ATOM 2880 O O . LYS B 1 186 ? -15.688 -26.906 3.107 1 94.44 186 LYS B O 1
ATOM 2885 N N . SER B 1 187 ? -13.625 -26.375 2.713 1 86.56 187 SER B N 1
ATOM 2886 C CA . SER B 1 187 ? -13.141 -27.266 3.758 1 86.56 187 SER B CA 1
ATOM 2887 C C . SER B 1 187 ? -13.344 -26.656 5.145 1 86.56 187 SER B C 1
ATOM 2889 O O . SER B 1 187 ? -13.32 -25.438 5.301 1 86.56 187 SER B O 1
#

Nearest PDB structures (foldseek):
  5hkl-assembly1_A  TM=9.033E-01  e=1.196E-17  Mycobacterium tuberculosis H37Rv
  2p1z-assembly1_B  TM=9.033E-01  e=3.375E-17  Corynebacterium diphtheriae NCTC 13129
  2wns-assembly1_A  TM=8.508E-01  e=1.406E-16  Homo sapiens
  2yzk-assembly2_C  TM=8.353E-01  e=2.282E-13  Aeropyrum pernix
  5vjn-assembly1_B  TM=7.245E-01  e=4.355E-09  Saccharomyces cerevisiae

pLDDT: mean 95.18, std 8.73, range [47.88, 98.94]

Organism: Desulfomicrobium norvegicum (strain DSM 1741 / NCIMB 8310) (NCBI:txid52561)